Protein AF-A0A1W9VIW7-F1 (afdb_monomer)

Secondary structure (DSSP, 8-state):
-PPP----------------------PPPEEP-TT---TT-EEEEEE-SEE-TT-EEEEEEE---SS---EEETTEEE-EEEEE-SSEEEEEPPTT--TTEEEEETTEEEEEEEEEPPTT-EEEEEEEEHHHHHHHHHHHHHHTT-S------SSPEEEESB--STTTTT-B-S-SSSS--EE-EE-TTSSEEEEEEEE-HHHHHHTTTPEEEEEEE-S--SSS---TT--HHHHHHHHHHHHHHT--SS-EEE-STTSTTEETTTTEEEEEESPP-

pLDDT: mean 83.16, std 17.05, range [34.5, 98.56]

Foldseek 3Di:
DDDDDDDDDPPDPDDPPDPPPVDDDDQDKDFADQPDAQQVWDFPDKPPQADDFFAKIKTFTASCDQGHHWKDWLNDIDGIFSHDHRGMTIDTHHPPHDPQIWTGGRHYIDPGHHHYFDPPKAKEKEKEQVVVVLVVQQVVCVVVVHRHGDDFADDKWKFWQADRDNVGFLAGHPDRPNHRTDTWDCRPPGSMTMHMGMAHPNSLVNCVQPWIFMFMFGPPPDDDPDDSCPHVRRVSLQVLCCVVVVHRDGDTFRRHCPTPQQDPVNSYRYHYPPDDD

Structure (mmCIF, N/CA/C/O backbone):
data_AF-A0A1W9VIW7-F1
#
_entry.id   AF-A0A1W9VIW7-F1
#
loop_
_atom_site.group_PDB
_atom_site.id
_atom_site.type_symbol
_atom_site.label_atom_id
_atom_site.label_alt_id
_atom_site.label_comp_id
_atom_site.label_asym_id
_atom_site.label_entity_id
_atom_site.label_seq_id
_atom_site.pdbx_PDB_ins_code
_atom_site.Cartn_x
_atom_site.Cartn_y
_atom_site.Cartn_z
_atom_site.occupancy
_atom_site.B_iso_or_equiv
_atom_site.auth_seq_id
_atom_site.auth_comp_id
_atom_site.auth_asym_id
_atom_site.auth_atom_id
_atom_site.pdbx_PDB_model_num
ATOM 1 N N . MET A 1 1 ? 33.342 -49.085 56.239 1.00 44.16 1 MET A N 1
ATOM 2 C CA . MET A 1 1 ? 31.960 -48.686 55.890 1.00 44.16 1 MET A CA 1
ATOM 3 C C . MET A 1 1 ? 31.976 -47.235 55.418 1.00 44.16 1 MET A C 1
ATOM 5 O O . MET A 1 1 ? 32.112 -46.353 56.261 1.00 44.16 1 MET A O 1
ATOM 9 N N . PRO A 1 2 ? 31.965 -46.967 54.101 1.00 42.03 2 PRO A N 1
ATOM 10 C CA . PRO A 1 2 ? 32.051 -45.609 53.579 1.00 42.03 2 PRO A CA 1
ATOM 11 C C . PRO A 1 2 ? 30.664 -44.950 53.545 1.00 42.03 2 PRO A C 1
ATOM 13 O O . PRO A 1 2 ? 29.669 -45.574 53.186 1.00 42.03 2 PRO A O 1
ATOM 16 N N . LYS A 1 3 ? 30.614 -43.679 53.954 1.00 43.62 3 LYS A N 1
ATOM 17 C CA . LYS A 1 3 ? 29.417 -42.832 53.962 1.00 43.62 3 LYS A CA 1
ATOM 18 C C . LYS A 1 3 ? 29.162 -42.297 52.549 1.00 43.62 3 LYS A C 1
ATOM 20 O O . LYS A 1 3 ? 30.001 -41.578 52.013 1.00 43.62 3 LYS A O 1
ATOM 25 N N . PHE A 1 4 ? 28.008 -42.627 51.973 1.00 43.62 4 PHE A N 1
ATOM 26 C CA . PHE A 1 4 ? 27.499 -42.020 50.741 1.00 43.62 4 PHE A CA 1
ATOM 27 C C . PHE A 1 4 ? 27.154 -40.545 51.004 1.00 43.62 4 PHE A C 1
ATOM 29 O O . PHE A 1 4 ? 26.310 -40.242 51.845 1.00 43.62 4 PHE A O 1
ATOM 36 N N . LYS A 1 5 ? 27.820 -39.626 50.299 1.00 45.84 5 LYS A N 1
ATOM 37 C CA . LYS A 1 5 ? 27.424 -38.216 50.207 1.00 45.84 5 LYS A CA 1
ATOM 38 C C . LYS A 1 5 ? 26.562 -38.059 48.955 1.00 45.84 5 LYS A C 1
ATOM 40 O O . LYS A 1 5 ? 27.073 -38.234 47.854 1.00 45.84 5 LYS A O 1
ATOM 45 N N . PHE A 1 6 ? 25.280 -37.739 49.116 1.00 40.50 6 PHE A N 1
ATOM 46 C CA . PHE A 1 6 ? 24.448 -37.265 48.011 1.00 40.50 6 PHE A CA 1
ATOM 47 C C . PHE A 1 6 ? 24.773 -35.790 47.758 1.00 40.50 6 PHE A C 1
ATOM 49 O O . PHE A 1 6 ? 24.547 -34.933 48.611 1.00 40.50 6 PHE A O 1
ATOM 56 N N . LEU A 1 7 ? 25.357 -35.523 46.594 1.00 37.84 7 LEU A N 1
ATOM 57 C CA . LEU A 1 7 ? 25.558 -34.196 46.032 1.00 37.84 7 LEU A CA 1
ATOM 58 C C . LEU A 1 7 ? 24.264 -33.824 45.293 1.00 37.84 7 LEU A C 1
ATOM 60 O O . LEU A 1 7 ? 23.988 -34.368 44.227 1.00 37.84 7 LEU A O 1
ATOM 64 N N . VAL A 1 8 ? 23.446 -32.942 45.867 1.00 38.59 8 VAL A N 1
ATOM 65 C CA . VAL A 1 8 ? 22.314 -32.335 45.153 1.00 38.59 8 VAL A CA 1
ATOM 66 C C . VAL A 1 8 ? 22.855 -31.118 44.409 1.00 38.59 8 VAL A C 1
ATOM 68 O O . VAL A 1 8 ? 23.152 -30.091 45.014 1.00 38.59 8 VAL A O 1
ATOM 71 N N . VAL A 1 9 ? 23.035 -31.257 43.096 1.00 40.84 9 VAL A N 1
ATOM 72 C CA . VAL A 1 9 ? 23.369 -30.151 42.193 1.00 40.84 9 VAL A CA 1
ATOM 73 C C . VAL A 1 9 ? 22.066 -29.433 41.848 1.00 40.84 9 VAL A C 1
ATOM 75 O O . VAL A 1 9 ? 21.286 -29.912 41.030 1.00 40.84 9 VAL A O 1
ATOM 78 N N . PHE A 1 10 ? 21.811 -28.295 42.493 1.00 37.25 10 PHE A N 1
ATOM 79 C CA . PHE A 1 10 ? 20.761 -27.365 42.076 1.00 37.25 10 PHE A CA 1
ATOM 80 C C . PHE A 1 10 ? 21.300 -26.556 40.891 1.00 37.25 10 PHE A C 1
ATOM 82 O O . PHE A 1 10 ? 22.044 -25.591 41.060 1.00 37.25 10 PHE A O 1
ATOM 89 N N . SER A 1 11 ? 20.985 -27.005 39.678 1.00 37.94 11 SER A N 1
ATOM 90 C CA . SER A 1 11 ? 21.245 -26.248 38.455 1.00 37.94 11 SER A CA 1
ATOM 91 C C . SER A 1 11 ? 20.180 -25.156 38.347 1.00 37.94 11 SER A C 1
ATOM 93 O O . SER A 1 11 ? 19.031 -25.424 38.001 1.00 37.94 11 SER A O 1
ATOM 95 N N . ILE A 1 12 ? 20.536 -23.930 38.735 1.00 42.91 12 ILE A N 1
ATOM 96 C CA . ILE A 1 12 ? 19.705 -22.746 38.505 1.00 42.91 12 ILE A CA 1
ATOM 97 C C . ILE A 1 12 ? 19.899 -22.365 37.038 1.00 42.91 12 ILE A C 1
ATOM 99 O O . ILE A 1 12 ? 20.906 -21.765 36.664 1.00 42.91 12 ILE A O 1
ATOM 103 N N . ILE A 1 13 ? 18.940 -22.770 36.207 1.00 39.84 13 ILE A N 1
ATOM 104 C CA . ILE A 1 13 ? 18.789 -22.312 34.827 1.00 39.84 13 ILE A CA 1
ATOM 105 C C . ILE A 1 13 ? 18.438 -20.825 34.908 1.00 39.84 13 ILE A C 1
ATOM 107 O O . ILE A 1 13 ? 17.318 -20.456 35.260 1.00 39.84 13 ILE A O 1
ATOM 111 N N . PHE A 1 14 ? 19.428 -19.965 34.665 1.00 38.47 14 PHE A N 1
ATOM 112 C CA . PHE A 1 14 ? 19.212 -18.529 34.579 1.00 38.47 14 PHE A CA 1
ATOM 113 C C . PHE A 1 14 ? 18.487 -18.249 33.264 1.00 38.47 14 PHE A C 1
ATOM 115 O O . PHE A 1 14 ? 19.027 -18.449 32.179 1.00 38.47 14 PHE A O 1
ATOM 122 N N . SER A 1 15 ? 17.224 -17.869 33.421 1.00 36.81 15 SER A N 1
ATOM 123 C CA . SER A 1 15 ? 16.275 -17.482 32.389 1.00 36.81 15 SER A CA 1
ATOM 124 C C . SER A 1 15 ? 16.898 -16.482 31.411 1.00 36.81 15 SER A C 1
ATOM 126 O O . SER A 1 15 ? 17.092 -15.311 31.740 1.00 36.81 15 SER A O 1
ATOM 128 N N . SER A 1 16 ? 17.213 -16.941 30.203 1.00 37.66 16 SER A N 1
ATOM 129 C CA . SER A 1 16 ? 17.370 -16.075 29.042 1.00 37.66 16 SER A CA 1
ATOM 130 C C . SER A 1 16 ? 15.985 -15.536 28.690 1.00 37.66 16 SER A C 1
ATOM 132 O O . SER A 1 16 ? 15.178 -16.218 28.062 1.00 37.66 16 SER A O 1
ATOM 134 N N . LEU A 1 17 ? 15.703 -14.313 29.149 1.00 41.12 17 LEU A N 1
ATOM 135 C CA . LEU A 1 17 ? 14.612 -13.495 28.632 1.00 41.12 17 LEU A CA 1
ATOM 136 C C . LEU A 1 17 ? 14.805 -13.366 27.120 1.00 41.12 17 LEU A C 1
ATOM 138 O O . LEU A 1 17 ? 15.698 -12.664 26.649 1.00 41.12 17 LEU A O 1
ATOM 142 N N . PHE A 1 18 ? 13.979 -14.085 26.371 1.00 40.69 18 PHE A N 1
ATOM 143 C CA . PHE A 1 18 ? 13.791 -13.843 24.956 1.00 40.69 18 PHE A CA 1
ATOM 144 C C . PHE A 1 18 ? 13.284 -12.407 24.809 1.00 40.69 18 PHE A C 1
ATOM 146 O O . PHE A 1 18 ? 12.207 -12.079 25.308 1.00 40.69 18 PHE A O 1
ATOM 153 N N . LEU A 1 19 ? 14.051 -11.552 24.124 1.00 39.81 19 LEU A N 1
ATOM 154 C CA . LEU A 1 19 ? 13.447 -10.434 23.413 1.00 39.81 19 LEU A CA 1
ATOM 155 C C . LEU A 1 19 ? 12.433 -11.062 22.456 1.00 39.81 19 LEU A C 1
ATOM 157 O O . LEU A 1 19 ? 12.816 -11.650 21.444 1.00 39.81 19 LEU A O 1
ATOM 161 N N . SER A 1 20 ? 11.145 -10.984 22.785 1.00 34.50 20 SER A N 1
ATOM 162 C CA . SER A 1 20 ? 10.104 -11.151 21.785 1.00 34.50 20 SER A CA 1
ATOM 163 C C . SER A 1 20 ? 10.218 -9.949 20.858 1.00 34.50 20 SER A C 1
ATOM 165 O O . SER A 1 20 ? 9.587 -8.916 21.073 1.00 34.50 20 SER A O 1
ATOM 167 N N . CYS A 1 21 ? 11.091 -10.057 19.859 1.00 35.78 21 CYS A N 1
ATOM 168 C CA . CYS A 1 21 ? 10.940 -9.269 18.656 1.00 35.78 21 CYS A CA 1
ATOM 169 C C . CYS A 1 21 ? 9.525 -9.599 18.171 1.00 35.78 21 CYS A C 1
ATOM 171 O O . CYS A 1 21 ? 9.242 -10.752 17.840 1.00 35.78 21 CYS A O 1
ATOM 173 N N . VAL A 1 22 ? 8.603 -8.640 18.277 1.00 40.72 22 VAL A N 1
ATOM 174 C CA . VAL A 1 22 ? 7.269 -8.747 17.685 1.00 40.72 22 VAL A CA 1
ATOM 175 C C . VAL A 1 22 ? 7.509 -8.683 16.183 1.00 40.72 22 VAL A C 1
ATOM 177 O O . VAL A 1 22 ? 7.409 -7.634 15.564 1.00 40.72 22 VAL A O 1
ATOM 180 N N . SER A 1 23 ? 7.956 -9.792 15.599 1.00 50.22 23 SER A N 1
ATOM 181 C CA . SER A 1 23 ? 7.991 -9.935 14.158 1.00 50.22 23 SER A CA 1
ATOM 182 C C . SER A 1 23 ? 6.538 -9.969 13.718 1.00 50.22 23 SER A C 1
ATOM 184 O O . SER A 1 23 ? 5.798 -10.869 14.126 1.00 50.22 23 SER A O 1
ATOM 186 N N . GLY A 1 24 ? 6.135 -8.965 12.944 1.00 58.47 24 GLY A N 1
ATOM 187 C CA . GLY A 1 24 ? 4.852 -8.956 12.257 1.00 58.47 24 GLY A CA 1
ATOM 188 C C . GLY A 1 24 ? 4.678 -10.188 11.356 1.00 58.47 24 GLY A C 1
ATOM 189 O O . GLY A 1 24 ? 5.553 -11.062 11.308 1.00 58.47 24 GLY A O 1
ATOM 190 N N . PRO A 1 25 ? 3.555 -10.287 10.631 1.00 63.19 25 PRO A N 1
ATOM 191 C CA . PRO A 1 25 ? 3.352 -11.360 9.662 1.00 63.19 25 PRO A CA 1
ATOM 192 C C . PRO A 1 25 ? 4.568 -11.485 8.737 1.00 63.19 25 PRO A C 1
ATOM 194 O O . PRO A 1 25 ? 4.993 -10.517 8.105 1.00 63.19 25 PRO A O 1
ATOM 197 N N . LYS A 1 26 ? 5.157 -12.683 8.688 1.00 71.75 26 LYS A N 1
ATOM 198 C CA . LYS A 1 26 ? 6.283 -12.959 7.799 1.00 71.75 26 LYS A CA 1
ATOM 199 C C . LYS A 1 26 ? 5.747 -13.095 6.379 1.00 71.75 26 LYS A C 1
ATOM 201 O O . LYS A 1 26 ? 5.048 -14.058 6.078 1.00 71.75 26 LYS A O 1
ATOM 206 N N . LEU A 1 27 ? 6.101 -12.145 5.523 1.00 80.62 27 LEU A N 1
ATOM 207 C CA . LEU A 1 27 ? 5.827 -12.230 4.095 1.00 80.62 27 LEU A CA 1
ATOM 208 C C . LEU A 1 27 ? 6.656 -13.362 3.480 1.00 80.62 27 LEU A C 1
ATOM 210 O O . LEU A 1 27 ? 7.838 -13.524 3.797 1.00 80.62 27 LEU A O 1
ATOM 214 N N . THR A 1 28 ? 6.014 -14.174 2.643 1.00 84.62 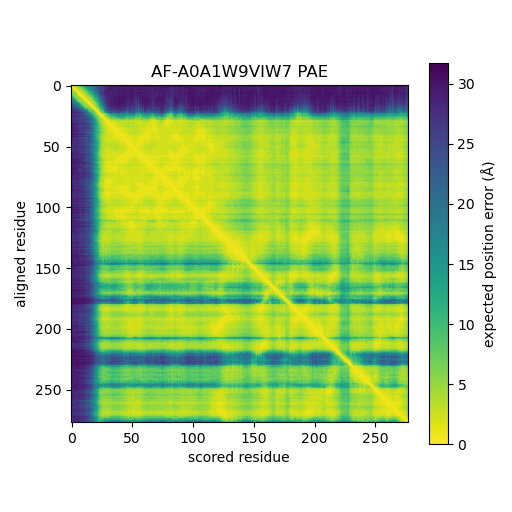28 THR A N 1
ATOM 215 C CA . THR A 1 28 ? 6.714 -15.161 1.818 1.00 84.62 28 THR A CA 1
ATOM 216 C C . THR A 1 28 ? 7.101 -14.480 0.521 1.00 84.62 28 THR A C 1
ATOM 218 O O . THR A 1 28 ? 6.251 -13.884 -0.128 1.00 84.62 28 THR A O 1
ATOM 221 N N . GLU A 1 29 ? 8.376 -14.563 0.166 1.00 91.00 29 GLU A N 1
ATOM 222 C CA . GLU A 1 29 ? 8.881 -13.985 -1.071 1.00 91.00 29 GLU A CA 1
ATOM 223 C C . GLU A 1 29 ? 8.909 -15.033 -2.186 1.00 91.00 29 GLU A C 1
ATOM 225 O O . GLU A 1 29 ? 9.318 -16.181 -1.981 1.00 91.00 29 GLU A O 1
ATOM 230 N N . LEU A 1 30 ? 8.482 -14.620 -3.374 1.00 94.75 30 LEU A N 1
ATOM 231 C CA . LEU A 1 30 ? 8.603 -15.348 -4.627 1.00 94.75 30 LEU A CA 1
ATOM 232 C C . LEU A 1 30 ? 9.854 -14.859 -5.363 1.00 94.75 30 LEU A C 1
ATOM 234 O O . LEU A 1 30 ? 10.170 -13.670 -5.330 1.00 94.75 30 LEU A O 1
ATOM 238 N N . SER A 1 31 ? 10.549 -15.766 -6.046 1.00 97.38 31 SER A N 1
ATOM 239 C CA . SER A 1 31 ? 11.710 -15.428 -6.876 1.00 97.38 31 SER A CA 1
ATOM 240 C C . SER A 1 31 ? 11.307 -15.370 -8.343 1.00 97.38 31 SER A C 1
ATOM 242 O O . SER A 1 31 ? 10.696 -16.314 -8.840 1.00 97.38 31 SER A O 1
ATOM 244 N N . GLY A 1 32 ? 11.709 -14.305 -9.028 1.00 96.81 32 GLY A N 1
ATOM 245 C CA . GLY A 1 32 ? 11.583 -14.157 -10.474 1.00 96.81 32 GLY A CA 1
ATOM 246 C C . GLY A 1 32 ? 12.514 -15.092 -11.239 1.00 96.81 32 GLY A C 1
ATOM 247 O O . GLY A 1 32 ? 13.664 -15.292 -10.836 1.00 96.81 32 GLY A O 1
ATOM 248 N N . ASP A 1 33 ? 12.032 -15.639 -12.353 1.00 97.44 33 ASP A N 1
ATOM 249 C CA . ASP A 1 33 ? 12.835 -16.379 -13.327 1.00 97.44 33 ASP A CA 1
ATOM 250 C C . ASP A 1 33 ? 13.032 -15.530 -14.590 1.00 97.44 33 ASP A C 1
ATOM 252 O O . ASP A 1 33 ? 12.083 -15.115 -15.253 1.00 97.44 33 ASP A O 1
ATOM 256 N N . ILE A 1 34 ? 14.297 -15.286 -14.940 1.00 96.38 34 ILE A N 1
ATOM 257 C CA . ILE A 1 34 ? 14.699 -14.502 -16.116 1.00 96.38 34 ILE A CA 1
ATOM 258 C C . ILE A 1 34 ? 14.249 -15.126 -17.448 1.00 96.38 34 ILE A C 1
ATOM 260 O O . ILE A 1 34 ? 14.265 -14.458 -18.477 1.00 96.38 34 ILE A O 1
ATOM 264 N N . ASN A 1 35 ? 13.869 -16.406 -17.453 1.00 97.44 35 ASN A N 1
ATOM 265 C CA . ASN A 1 35 ? 13.411 -17.108 -18.652 1.00 97.44 35 ASN A CA 1
ATOM 266 C C . ASN A 1 35 ? 11.894 -17.015 -18.876 1.00 97.44 35 ASN A C 1
ATOM 268 O O . ASN A 1 35 ? 11.402 -17.573 -19.858 1.00 97.44 35 ASN A O 1
ATOM 272 N N . VAL A 1 36 ? 11.150 -16.357 -17.981 1.00 97.88 36 VAL A N 1
ATOM 273 C CA . VAL A 1 36 ? 9.714 -16.117 -18.167 1.00 97.88 36 VAL A CA 1
ATOM 274 C C . VAL A 1 36 ? 9.506 -15.107 -19.291 1.00 97.88 36 VAL A C 1
ATOM 276 O O . VAL A 1 36 ? 10.115 -14.038 -19.312 1.00 97.88 36 VAL A O 1
ATOM 279 N N . ASP A 1 37 ? 8.631 -15.454 -20.230 1.00 97.44 37 ASP A N 1
ATOM 280 C CA . ASP A 1 37 ? 8.226 -14.568 -21.316 1.00 97.44 37 ASP A CA 1
ATOM 281 C C . ASP A 1 37 ? 7.124 -13.617 -20.834 1.00 97.44 37 ASP A C 1
ATOM 283 O O . ASP A 1 37 ? 6.001 -14.041 -20.574 1.00 97.44 37 ASP A O 1
ATOM 287 N N . LEU A 1 38 ? 7.463 -12.331 -20.731 1.00 98.06 38 LEU A N 1
ATOM 288 C CA . LEU A 1 38 ? 6.555 -11.246 -20.346 1.00 98.06 38 LEU A CA 1
ATOM 289 C C . LEU A 1 38 ? 6.165 -10.364 -21.543 1.00 98.06 38 LEU A C 1
ATOM 291 O O . LEU A 1 38 ? 5.761 -9.218 -21.371 1.00 98.06 38 LEU A O 1
ATOM 295 N N . SER A 1 39 ? 6.313 -10.853 -22.777 1.00 97.50 39 SER A N 1
ATOM 296 C CA . SER A 1 39 ? 6.029 -10.059 -23.983 1.00 97.50 39 SER A CA 1
ATOM 297 C C . SER A 1 39 ? 4.553 -9.688 -24.171 1.00 97.50 39 SER A C 1
ATOM 299 O O . SER A 1 39 ? 4.261 -8.803 -24.973 1.00 97.50 39 SER A O 1
ATOM 301 N N . ALA A 1 40 ? 3.641 -10.342 -23.445 1.00 97.50 40 ALA A N 1
ATOM 302 C CA . ALA A 1 40 ? 2.208 -10.050 -23.439 1.00 97.50 40 ALA A CA 1
ATOM 303 C C . ALA A 1 40 ? 1.773 -9.082 -22.324 1.00 97.50 40 ALA A C 1
ATOM 305 O O . ALA A 1 40 ? 0.587 -8.777 -22.239 1.00 97.50 40 ALA A O 1
ATOM 306 N N . ALA A 1 41 ? 2.698 -8.635 -21.469 1.00 98.50 41 ALA A N 1
ATOM 307 C CA . ALA A 1 41 ? 2.378 -7.791 -20.328 1.00 98.50 41 ALA A CA 1
ATOM 308 C C . ALA A 1 41 ? 1.836 -6.422 -20.767 1.00 98.50 41 ALA A C 1
ATOM 310 O O . ALA A 1 41 ? 2.416 -5.769 -21.630 1.00 98.50 41 ALA A O 1
ATOM 311 N N . GLU A 1 42 ? 0.772 -5.969 -20.110 1.00 98.44 42 GLU A N 1
ATOM 312 C CA . GLU A 1 42 ? 0.247 -4.605 -20.198 1.00 98.44 42 GLU A CA 1
ATOM 313 C C . GLU A 1 42 ? 0.189 -3.999 -18.793 1.00 98.44 42 GLU A C 1
ATOM 315 O O . GLU A 1 42 ? -0.291 -4.644 -17.859 1.00 98.44 42 GLU A O 1
ATOM 320 N N . ILE A 1 43 ? 0.653 -2.758 -18.622 1.00 98.44 43 ILE A N 1
ATOM 321 C CA . ILE A 1 43 ? 0.669 -2.071 -17.328 1.00 98.44 43 ILE A CA 1
ATOM 322 C C . ILE A 1 43 ? -0.452 -1.038 -17.311 1.00 98.44 43 ILE A C 1
ATOM 324 O O . ILE A 1 43 ? -0.429 -0.060 -18.050 1.00 98.44 43 ILE A O 1
ATOM 328 N N . TYR A 1 44 ? -1.421 -1.216 -16.417 1.00 96.31 44 TYR A N 1
ATOM 329 C CA . TYR A 1 44 ? -2.528 -0.272 -16.257 1.00 96.31 44 TYR A CA 1
ATOM 330 C C . TYR A 1 44 ? -2.229 0.789 -15.204 1.00 96.31 44 TYR A C 1
ATOM 332 O O . TYR A 1 44 ? -2.649 1.936 -15.336 1.00 96.31 44 TYR A O 1
ATOM 340 N N . SER A 1 45 ? -1.533 0.419 -14.127 1.00 93.62 45 SER A N 1
ATOM 341 C CA . SER A 1 45 ? -1.131 1.373 -13.092 1.00 93.62 45 SER A CA 1
ATOM 342 C C . SER A 1 45 ? -0.001 0.846 -12.218 1.00 93.62 45 SER A C 1
ATOM 344 O O . SER A 1 45 ? 0.154 -0.363 -12.043 1.00 93.62 45 SER A O 1
ATOM 346 N N . VAL A 1 46 ? 0.739 1.777 -11.614 1.00 93.88 46 VAL A N 1
ATOM 347 C CA . VAL A 1 46 ? 1.736 1.507 -10.574 1.00 93.88 46 VAL A CA 1
ATOM 348 C C . VAL A 1 46 ? 1.386 2.323 -9.338 1.00 93.88 46 VAL A C 1
ATOM 350 O O . VAL A 1 46 ? 1.066 3.509 -9.449 1.00 93.88 46 VAL A O 1
ATOM 353 N N . ASN A 1 47 ? 1.420 1.710 -8.156 1.00 90.19 47 ASN A N 1
ATOM 354 C CA . ASN A 1 47 ? 1.092 2.407 -6.920 1.00 90.19 47 ASN A CA 1
ATOM 355 C C . ASN A 1 47 ? 1.840 1.838 -5.695 1.00 90.19 47 ASN A C 1
ATOM 357 O O . ASN A 1 47 ? 1.944 0.618 -5.564 1.00 90.19 47 ASN A O 1
ATOM 361 N N . PRO A 1 48 ? 2.305 2.694 -4.766 1.00 90.44 48 PRO A N 1
ATOM 362 C CA . PRO A 1 48 ? 2.454 4.146 -4.914 1.00 90.44 48 PRO A CA 1
ATOM 363 C C . PRO A 1 48 ? 3.580 4.516 -5.894 1.00 90.44 48 PRO A C 1
ATOM 365 O O . PRO A 1 48 ? 4.448 3.699 -6.184 1.00 90.44 48 PRO A O 1
ATOM 368 N N . THR A 1 49 ? 3.582 5.753 -6.399 1.00 91.38 49 THR A N 1
ATOM 369 C CA . THR A 1 49 ? 4.661 6.278 -7.264 1.00 91.38 49 THR A CA 1
ATOM 370 C C . THR A 1 49 ? 5.710 7.078 -6.493 1.00 91.38 49 THR A C 1
ATOM 372 O O . THR A 1 49 ? 6.831 7.242 -6.964 1.00 91.38 49 THR A O 1
ATOM 375 N N . THR A 1 50 ? 5.391 7.545 -5.284 1.00 91.62 50 THR A N 1
ATOM 376 C CA . THR A 1 50 ? 6.360 8.138 -4.354 1.00 91.62 50 THR A CA 1
ATOM 377 C C . THR A 1 50 ? 6.796 7.095 -3.333 1.00 91.62 50 THR A C 1
ATOM 379 O O . THR A 1 50 ? 5.957 6.602 -2.576 1.00 91.62 50 THR A O 1
ATOM 382 N N . VAL A 1 51 ? 8.088 6.744 -3.312 1.00 92.31 51 VAL A N 1
ATOM 383 C CA . VAL A 1 51 ? 8.584 5.574 -2.560 1.00 92.31 51 VAL A CA 1
ATOM 384 C C . VAL A 1 51 ? 9.854 5.842 -1.749 1.00 92.31 51 VAL A C 1
ATOM 386 O O . VAL A 1 51 ? 10.728 6.596 -2.163 1.00 92.31 51 VAL A O 1
ATOM 389 N N . LEU A 1 52 ? 9.994 5.176 -0.605 1.00 92.44 52 LEU A N 1
ATOM 390 C CA . LEU A 1 52 ? 11.273 4.927 0.069 1.00 92.44 52 LEU A CA 1
ATOM 391 C C . LEU A 1 52 ? 11.754 3.513 -0.303 1.00 92.44 52 LEU A C 1
ATOM 393 O O . LEU A 1 52 ? 10.911 2.662 -0.614 1.00 92.44 52 LEU A O 1
ATOM 397 N N . PRO A 1 53 ? 13.060 3.200 -0.234 1.00 92.50 53 PRO A N 1
ATOM 398 C CA . PRO A 1 53 ? 13.517 1.822 -0.385 1.00 92.50 53 PRO A CA 1
ATOM 399 C C . PRO A 1 53 ? 12.772 0.872 0.560 1.00 92.50 53 PRO A C 1
ATOM 401 O O . PRO A 1 53 ? 12.549 1.184 1.730 1.00 92.50 53 PRO A O 1
ATOM 404 N N . GLY A 1 54 ? 12.344 -0.274 0.039 1.00 92.56 54 GLY A N 1
ATOM 405 C CA . GLY A 1 54 ? 11.550 -1.247 0.783 1.00 92.56 54 GLY A CA 1
ATOM 406 C C . GLY A 1 54 ? 10.064 -0.903 0.928 1.00 92.56 54 GLY A C 1
ATOM 407 O O . GLY A 1 54 ? 9.350 -1.647 1.593 1.00 92.56 54 GLY A O 1
ATOM 408 N N . THR A 1 55 ? 9.556 0.172 0.321 1.00 92.25 55 THR A N 1
ATOM 409 C CA . THR A 1 55 ? 8.106 0.461 0.308 1.00 92.25 55 THR A CA 1
ATOM 410 C C . THR A 1 55 ? 7.356 -0.631 -0.439 1.00 92.25 55 THR A C 1
ATOM 412 O O . THR A 1 55 ? 7.795 -1.046 -1.510 1.00 92.25 55 THR A O 1
ATOM 415 N N . MET A 1 56 ? 6.237 -1.106 0.106 1.00 94.75 56 MET A N 1
ATOM 416 C CA . MET A 1 56 ? 5.377 -2.048 -0.606 1.00 94.75 56 MET A CA 1
ATOM 417 C C . MET A 1 56 ? 4.671 -1.365 -1.780 1.00 94.75 56 MET A C 1
ATOM 419 O O . MET A 1 56 ? 3.992 -0.356 -1.602 1.00 94.75 56 MET A O 1
ATOM 423 N N . MET A 1 57 ? 4.822 -1.942 -2.965 1.00 93.75 57 MET A N 1
ATOM 424 C CA . MET A 1 57 ? 4.257 -1.449 -4.216 1.00 93.75 57 MET A CA 1
ATOM 425 C C . MET A 1 57 ? 3.472 -2.550 -4.913 1.00 93.75 57 MET A C 1
ATOM 427 O O . MET A 1 57 ? 3.738 -3.737 -4.702 1.00 93.75 57 MET A O 1
ATOM 431 N N . TYR A 1 58 ? 2.565 -2.144 -5.797 1.00 95.44 58 TYR A N 1
ATOM 432 C CA . TYR A 1 58 ? 1.980 -3.037 -6.779 1.00 95.44 58 TYR A CA 1
ATOM 433 C C . TYR A 1 58 ? 1.927 -2.431 -8.179 1.00 95.44 58 TYR A C 1
ATOM 435 O O . TYR A 1 58 ? 1.836 -1.213 -8.360 1.00 95.44 58 TYR A O 1
ATOM 443 N N . ILE A 1 59 ? 1.956 -3.323 -9.163 1.00 97.31 59 ILE A N 1
ATOM 444 C CA . ILE A 1 59 ? 1.618 -3.052 -10.557 1.00 97.31 59 ILE A CA 1
ATOM 445 C C . ILE A 1 59 ? 0.312 -3.787 -10.830 1.00 97.31 59 ILE A C 1
ATOM 447 O O . ILE A 1 59 ? 0.226 -4.985 -10.568 1.00 97.31 59 ILE A O 1
ATOM 451 N N . ALA A 1 60 ? -0.699 -3.075 -11.320 1.00 96.25 60 ALA A N 1
ATOM 452 C CA . ALA A 1 60 ? -1.916 -3.684 -11.848 1.00 96.25 60 ALA A CA 1
ATOM 453 C C . ALA A 1 60 ? -1.885 -3.627 -13.375 1.00 96.25 60 ALA A C 1
ATOM 455 O O . ALA A 1 60 ? -1.481 -2.609 -13.947 1.00 96.25 60 ALA A O 1
ATOM 456 N N . GLY A 1 61 ? -2.326 -4.698 -14.019 1.00 97.56 61 GLY A N 1
ATOM 457 C CA . GLY A 1 61 ? -2.226 -4.870 -15.458 1.00 97.56 61 GLY A CA 1
ATOM 458 C C . GLY A 1 61 ? -2.894 -6.151 -15.930 1.00 97.56 61 GLY A C 1
ATOM 459 O O . GLY A 1 61 ? -3.881 -6.577 -15.336 1.00 97.56 61 GLY A O 1
ATOM 460 N N . SER A 1 62 ? -2.360 -6.732 -16.999 1.00 98.44 62 SER A N 1
ATOM 461 C CA . SER A 1 62 ? -2.741 -8.059 -17.491 1.00 98.44 62 SER A CA 1
ATOM 462 C C . SER A 1 62 ? -1.578 -8.712 -18.241 1.00 98.44 62 SER A C 1
ATOM 464 O O . SER A 1 62 ? -0.624 -8.029 -18.629 1.00 98.44 62 SER A O 1
ATOM 466 N N . GLY A 1 63 ? -1.650 -10.025 -18.470 1.00 98.19 63 GLY A N 1
ATOM 467 C CA . GLY A 1 63 ? -0.652 -10.744 -19.265 1.00 98.19 63 GLY A CA 1
ATOM 468 C C . GLY A 1 63 ? 0.691 -10.942 -18.556 1.00 98.19 63 GLY A C 1
ATOM 469 O O . GLY A 1 63 ? 1.697 -11.209 -19.216 1.00 98.19 63 GLY A O 1
ATOM 470 N N . PHE A 1 64 ? 0.731 -10.809 -17.225 1.00 98.56 64 PHE A N 1
ATOM 471 C CA . PHE A 1 64 ? 1.926 -11.081 -16.420 1.00 98.56 64 PHE A CA 1
ATOM 472 C C . PHE A 1 64 ? 2.184 -12.585 -16.232 1.00 98.56 64 PHE A C 1
ATOM 474 O O . PHE A 1 64 ? 3.296 -12.980 -15.873 1.00 98.56 64 PHE A O 1
ATOM 481 N N . GLY A 1 65 ? 1.172 -13.425 -16.468 1.00 97.75 65 GLY A N 1
ATOM 482 C CA . GLY A 1 65 ? 1.188 -14.860 -16.211 1.00 97.75 65 GLY A CA 1
ATOM 483 C C . GLY A 1 65 ? 1.238 -15.229 -14.723 1.00 97.75 65 GLY A C 1
ATOM 484 O O . GLY A 1 65 ? 1.388 -14.388 -13.844 1.00 97.75 65 GLY A O 1
ATOM 485 N N . ASP A 1 66 ? 1.157 -16.529 -14.432 1.00 96.56 66 ASP A N 1
ATOM 486 C CA . ASP A 1 66 ? 1.171 -17.058 -13.054 1.00 96.56 66 ASP A CA 1
ATOM 487 C C . ASP A 1 66 ? 2.582 -17.389 -12.530 1.00 96.56 66 ASP A C 1
ATOM 489 O O . ASP A 1 66 ? 2.748 -17.835 -11.392 1.00 96.56 66 ASP A O 1
ATOM 493 N N . ILE A 1 67 ? 3.612 -17.237 -13.367 1.00 97.50 67 ILE A N 1
ATOM 494 C CA . ILE A 1 67 ? 5.004 -17.527 -13.010 1.00 97.50 67 ILE A CA 1
ATOM 495 C C . ILE A 1 67 ? 5.752 -16.196 -12.891 1.00 97.50 67 ILE A C 1
ATOM 497 O O . ILE A 1 67 ? 5.843 -15.487 -13.891 1.00 97.50 67 ILE A O 1
ATOM 501 N N . PRO A 1 68 ? 6.332 -15.871 -11.720 1.00 98.19 68 PRO A N 1
ATOM 502 C CA . PRO A 1 68 ? 7.096 -14.645 -11.548 1.00 98.19 68 PRO A CA 1
ATOM 503 C C . PRO A 1 68 ? 8.258 -14.525 -12.535 1.00 98.19 68 PRO A C 1
ATOM 505 O O . PRO A 1 68 ? 9.151 -15.375 -12.558 1.00 98.19 68 PRO A O 1
ATOM 508 N N . GLY A 1 69 ? 8.263 -13.447 -13.318 1.00 98.31 69 GLY A N 1
ATOM 509 C CA . GLY A 1 69 ? 9.396 -13.053 -14.153 1.00 98.31 69 GLY A CA 1
ATOM 510 C C . GLY A 1 69 ? 10.301 -12.034 -13.462 1.00 98.31 69 GLY A C 1
ATOM 511 O O . GLY A 1 69 ? 10.255 -11.862 -12.247 1.00 98.31 69 GLY A O 1
ATOM 512 N N . VAL A 1 70 ? 11.137 -11.344 -14.236 1.00 98.31 70 VAL A N 1
ATOM 513 C CA . VAL A 1 70 ? 11.942 -10.207 -13.760 1.00 98.31 70 VAL A CA 1
ATOM 514 C C . VAL A 1 70 ? 11.330 -8.917 -14.297 1.00 98.31 70 VAL A C 1
ATOM 516 O O . VAL A 1 70 ? 11.009 -8.837 -15.482 1.00 98.31 70 VAL A O 1
ATOM 519 N N . ILE A 1 71 ? 11.182 -7.914 -13.433 1.00 98.44 71 ILE A N 1
ATOM 520 C CA . ILE A 1 71 ? 10.769 -6.558 -13.826 1.00 98.44 71 ILE A CA 1
ATOM 521 C C . ILE A 1 71 ? 11.952 -5.605 -13.652 1.00 98.44 71 ILE A C 1
ATOM 523 O O . ILE A 1 71 ? 12.864 -5.891 -12.874 1.00 98.44 71 ILE A O 1
ATOM 527 N N . ASN A 1 72 ? 11.943 -4.472 -14.348 1.00 98.25 72 ASN A N 1
ATOM 528 C CA . ASN A 1 72 ? 12.991 -3.463 -14.228 1.00 98.25 72 ASN A CA 1
ATOM 529 C C . ASN A 1 72 ? 12.405 -2.142 -13.724 1.00 98.25 72 ASN A C 1
ATOM 531 O O . ASN A 1 72 ? 11.332 -1.731 -14.165 1.00 98.25 72 ASN A O 1
ATOM 535 N N . ILE A 1 73 ? 13.096 -1.488 -12.790 1.00 98.00 73 ILE A N 1
ATOM 536 C CA . ILE A 1 73 ? 12.707 -0.169 -12.286 1.00 98.00 73 ILE A CA 1
ATOM 537 C C . ILE A 1 73 ? 13.920 0.751 -12.289 1.00 98.00 73 ILE A C 1
ATOM 539 O O . ILE A 1 73 ? 14.872 0.526 -11.544 1.00 98.00 73 ILE A O 1
ATOM 543 N N . GLY A 1 74 ? 13.901 1.786 -13.128 1.00 96.56 74 GLY A N 1
ATOM 544 C CA . GLY A 1 74 ? 15.001 2.747 -13.235 1.00 96.56 74 GLY A CA 1
ATOM 545 C C . GLY A 1 74 ? 16.351 2.099 -13.571 1.00 96.56 74 GLY A C 1
ATOM 546 O O . GLY A 1 74 ? 17.391 2.569 -13.113 1.00 96.56 74 GLY A O 1
ATOM 547 N N . GLY A 1 75 ? 16.353 0.992 -14.321 1.00 96.88 75 GLY A N 1
ATOM 548 C CA . GLY A 1 75 ? 17.556 0.219 -14.636 1.00 96.88 75 GLY A CA 1
ATOM 549 C C . GLY A 1 75 ? 17.938 -0.837 -13.593 1.00 96.88 75 GLY A C 1
ATOM 550 O O . GLY A 1 75 ? 18.954 -1.506 -13.774 1.00 96.88 75 GLY A O 1
ATOM 551 N N . ILE A 1 76 ? 17.148 -1.022 -12.531 1.00 98.06 76 ILE A N 1
ATOM 552 C CA . ILE A 1 76 ? 17.380 -2.026 -11.486 1.00 98.06 76 ILE A CA 1
ATOM 553 C C . ILE A 1 76 ? 16.458 -3.225 -11.705 1.00 98.06 76 ILE A C 1
ATOM 555 O O . ILE A 1 76 ? 15.237 -3.076 -11.721 1.00 98.06 76 ILE A O 1
ATOM 559 N N . ASP A 1 77 ? 17.040 -4.417 -11.810 1.00 98.12 77 ASP A N 1
ATOM 560 C CA . ASP A 1 77 ? 16.272 -5.658 -11.886 1.00 98.12 77 ASP A CA 1
ATOM 561 C C . ASP A 1 77 ? 15.674 -6.004 -10.517 1.00 98.12 77 ASP A C 1
ATOM 563 O O . ASP A 1 77 ? 16.381 -6.133 -9.514 1.00 98.12 77 ASP A O 1
ATOM 567 N N . VAL A 1 78 ? 14.358 -6.193 -10.488 1.00 98.25 78 VAL A N 1
ATOM 568 C CA . VAL A 1 78 ? 13.617 -6.682 -9.328 1.00 98.25 78 VAL A CA 1
ATOM 569 C C . VAL A 1 78 ? 13.295 -8.152 -9.564 1.00 98.25 78 VAL A C 1
ATOM 571 O O . VAL A 1 78 ? 12.592 -8.515 -10.508 1.00 98.25 78 VAL A O 1
ATOM 574 N N . THR A 1 79 ? 13.826 -9.003 -8.689 1.00 97.88 79 THR A N 1
ATOM 575 C CA . THR A 1 79 ? 13.714 -10.468 -8.783 1.00 97.88 79 THR A CA 1
ATOM 576 C C . THR A 1 79 ? 12.971 -11.085 -7.602 1.00 97.88 79 THR A C 1
ATOM 578 O O . THR A 1 79 ? 12.926 -12.306 -7.488 1.00 97.88 79 THR A O 1
ATOM 581 N N . THR A 1 80 ? 12.441 -10.264 -6.697 1.00 97.44 80 THR A N 1
ATOM 582 C CA . THR A 1 80 ? 11.806 -10.710 -5.455 1.00 97.44 80 THR A CA 1
ATOM 583 C C . THR A 1 80 ? 10.435 -10.063 -5.327 1.00 97.44 80 THR A C 1
ATOM 585 O O . THR A 1 80 ? 10.318 -8.839 -5.379 1.00 97.44 80 THR A O 1
ATOM 588 N N . PHE A 1 81 ? 9.406 -10.884 -5.131 1.00 97.56 81 PHE A N 1
ATOM 589 C CA . PHE A 1 81 ? 8.005 -10.463 -5.145 1.00 97.56 81 PHE A CA 1
ATOM 590 C C . PHE A 1 81 ? 7.275 -10.946 -3.897 1.00 97.56 81 PHE A C 1
ATOM 592 O O . PHE A 1 81 ? 7.612 -11.982 -3.333 1.00 97.56 81 PHE A O 1
ATOM 599 N N . LEU A 1 82 ? 6.268 -10.197 -3.463 1.00 95.88 82 LEU A N 1
ATOM 600 C CA . LEU A 1 82 ? 5.383 -10.566 -2.357 1.00 95.88 82 LEU A CA 1
ATOM 601 C C . LEU A 1 82 ? 4.195 -11.401 -2.850 1.00 95.88 82 LEU A C 1
ATOM 603 O O . LEU A 1 82 ? 3.720 -12.286 -2.145 1.00 95.88 82 LEU A O 1
ATOM 607 N N . GLU A 1 83 ? 3.734 -11.113 -4.066 1.00 95.31 83 GLU A N 1
ATOM 608 C CA . GLU A 1 83 ? 2.676 -11.828 -4.773 1.00 95.31 83 GLU A CA 1
ATOM 609 C C . GLU A 1 83 ? 2.846 -11.586 -6.277 1.00 95.31 83 GLU A C 1
ATOM 611 O O . GLU A 1 83 ? 3.325 -10.529 -6.694 1.00 95.31 83 GLU A O 1
ATOM 616 N N . TRP A 1 84 ? 2.475 -12.576 -7.084 1.00 97.25 84 TRP A N 1
ATOM 617 C CA . TRP A 1 84 ? 2.478 -12.488 -8.537 1.00 97.25 84 TRP A CA 1
ATOM 618 C C . TRP A 1 84 ? 1.280 -13.255 -9.082 1.00 97.25 84 TRP A C 1
ATOM 620 O O . TRP A 1 84 ? 1.079 -14.423 -8.748 1.00 97.25 84 TRP A O 1
ATOM 630 N N . THR A 1 85 ? 0.506 -12.590 -9.923 1.00 96.62 85 THR A N 1
ATOM 631 C CA . THR A 1 85 ? -0.645 -13.131 -10.647 1.00 96.62 85 THR A CA 1
ATOM 632 C C . THR A 1 85 ? -0.666 -12.512 -12.040 1.00 96.62 85 THR A C 1
ATOM 634 O O . THR A 1 85 ? 0.041 -11.530 -12.273 1.00 96.62 85 THR A O 1
ATOM 637 N N . ASP A 1 86 ? -1.511 -13.027 -12.934 1.00 98.00 86 ASP A N 1
ATOM 638 C CA . ASP A 1 86 ? -1.652 -12.466 -14.284 1.00 98.00 86 ASP A CA 1
ATOM 639 C C . ASP A 1 86 ? -2.045 -10.975 -14.298 1.00 98.00 86 ASP A C 1
ATOM 641 O O . ASP A 1 86 ? -1.638 -10.250 -15.204 1.00 98.00 86 ASP A O 1
ATOM 645 N N . ASP A 1 87 ? -2.770 -10.514 -13.271 1.00 97.38 87 ASP A N 1
ATOM 646 C CA . ASP A 1 87 ? -3.344 -9.163 -13.214 1.00 97.38 87 ASP A CA 1
ATOM 647 C C . ASP A 1 87 ? -2.619 -8.213 -12.241 1.00 97.38 87 ASP A C 1
ATOM 649 O O . ASP A 1 87 ? -2.770 -6.989 -12.318 1.00 97.38 87 ASP A O 1
ATOM 653 N N . VAL A 1 88 ? -1.865 -8.747 -11.273 1.00 96.62 88 VAL A N 1
ATOM 654 C CA . VAL A 1 88 ? -1.233 -7.956 -10.205 1.00 96.62 88 VAL A CA 1
ATOM 655 C C . VAL A 1 88 ? 0.122 -8.528 -9.797 1.00 96.62 88 VAL A C 1
ATOM 657 O O . VAL A 1 88 ? 0.256 -9.725 -9.538 1.00 96.62 88 VAL A O 1
ATOM 660 N N . ILE A 1 89 ? 1.102 -7.637 -9.642 1.00 98.00 89 ILE A N 1
ATOM 661 C CA . ILE A 1 89 ? 2.435 -7.929 -9.105 1.00 98.00 89 ILE A CA 1
ATOM 662 C C . ILE A 1 89 ? 2.654 -7.077 -7.858 1.00 98.00 89 ILE A C 1
ATOM 664 O O . ILE A 1 89 ? 2.631 -5.853 -7.954 1.00 98.00 89 ILE A O 1
ATOM 668 N N . TRP A 1 90 ? 2.930 -7.696 -6.710 1.00 97.69 90 TRP A N 1
ATOM 669 C CA . TRP A 1 90 ? 3.331 -7.004 -5.481 1.00 97.69 90 TRP A CA 1
ATOM 670 C C . TRP A 1 90 ? 4.816 -7.199 -5.202 1.00 97.69 90 TRP A C 1
ATOM 672 O O . TRP A 1 90 ? 5.334 -8.312 -5.274 1.00 97.69 90 TRP A O 1
ATOM 682 N N . PHE A 1 91 ? 5.510 -6.134 -4.813 1.00 96.94 91 PHE A N 1
ATOM 683 C CA . PHE A 1 91 ? 6.946 -6.167 -4.533 1.00 96.94 91 PHE A CA 1
ATOM 684 C C . PHE A 1 91 ? 7.358 -5.026 -3.596 1.00 96.94 91 PHE A C 1
ATOM 686 O O . PHE A 1 91 ? 6.535 -4.241 -3.122 1.00 96.94 91 PHE A O 1
ATOM 693 N N . ARG A 1 92 ? 8.653 -4.964 -3.284 1.00 95.50 92 ARG A N 1
ATOM 694 C CA . ARG A 1 92 ? 9.264 -3.924 -2.454 1.00 95.50 92 ARG A CA 1
ATOM 695 C C . ARG A 1 92 ? 10.124 -3.023 -3.339 1.00 95.50 92 ARG A C 1
ATOM 697 O O . ARG A 1 92 ? 10.929 -3.536 -4.112 1.00 95.50 92 ARG A O 1
ATOM 704 N N . ALA A 1 93 ? 9.967 -1.706 -3.218 1.00 95.50 93 ALA A N 1
ATOM 705 C CA . ALA A 1 93 ? 10.758 -0.731 -3.966 1.00 95.50 93 ALA A CA 1
ATOM 706 C C . ALA A 1 93 ? 12.267 -1.003 -3.784 1.00 95.50 93 ALA A C 1
ATOM 708 O O . ALA A 1 93 ? 12.712 -1.105 -2.634 1.00 95.50 93 ALA A O 1
ATOM 709 N N . PRO A 1 94 ? 13.064 -1.121 -4.862 1.00 96.62 94 PRO A N 1
ATOM 710 C CA . PRO A 1 94 ? 14.495 -1.366 -4.732 1.00 96.62 94 PRO A CA 1
ATOM 711 C C . PRO A 1 94 ? 15.241 -0.150 -4.160 1.00 96.62 94 PRO A C 1
ATOM 713 O O . PRO A 1 94 ? 14.758 0.984 -4.168 1.00 96.62 94 PRO A O 1
ATOM 716 N N . GLU A 1 95 ? 16.451 -0.388 -3.659 1.00 95.31 95 GLU A N 1
ATOM 717 C CA . GLU A 1 95 ? 17.385 0.683 -3.303 1.00 95.31 95 GLU A CA 1
ATOM 718 C C . GLU A 1 95 ? 17.959 1.359 -4.555 1.00 95.31 95 GLU A C 1
ATOM 720 O O . GLU A 1 95 ? 18.093 0.736 -5.603 1.00 95.31 95 GLU A O 1
ATOM 725 N N . GLY A 1 96 ? 18.364 2.627 -4.437 1.00 95.00 96 GLY A N 1
ATOM 726 C CA . GLY A 1 96 ? 19.082 3.331 -5.507 1.00 95.00 96 GLY A CA 1
ATOM 727 C C . GLY A 1 96 ? 18.206 3.942 -6.604 1.00 95.00 96 GLY A C 1
ATOM 728 O O . GLY A 1 96 ? 18.752 4.438 -7.587 1.00 95.00 96 GLY A O 1
ATOM 729 N N . LEU A 1 97 ? 16.881 3.952 -6.430 1.00 95.81 97 LEU A N 1
ATOM 730 C CA . LEU A 1 97 ? 15.958 4.655 -7.322 1.00 95.81 97 LEU A CA 1
ATOM 731 C C . LEU A 1 97 ? 16.294 6.149 -7.418 1.00 95.81 97 LEU A C 1
ATOM 733 O O . LEU A 1 97 ? 16.601 6.803 -6.418 1.00 95.81 97 LEU A O 1
ATOM 737 N N . THR A 1 98 ? 16.183 6.699 -8.623 1.00 96.19 98 THR A N 1
ATOM 738 C CA . THR A 1 98 ? 16.319 8.135 -8.902 1.00 96.19 98 THR A CA 1
ATOM 739 C C . THR A 1 98 ? 14.962 8.742 -9.253 1.00 96.19 98 THR A C 1
ATOM 741 O O . THR A 1 98 ? 14.042 7.993 -9.584 1.00 96.19 98 THR A O 1
ATOM 744 N N . PRO A 1 99 ? 14.799 10.079 -9.208 1.00 94.56 99 PRO A N 1
ATOM 745 C CA . PRO A 1 99 ? 13.623 10.719 -9.791 1.00 94.56 99 PRO A CA 1
ATOM 746 C C . PRO A 1 99 ? 13.390 10.246 -11.229 1.00 94.56 99 PRO A C 1
ATOM 748 O O . PRO A 1 99 ? 14.356 9.981 -11.949 1.00 94.56 99 PRO A O 1
ATOM 751 N N . ASP A 1 100 ? 12.120 10.134 -11.604 1.00 93.94 100 ASP A N 1
ATOM 752 C CA . ASP A 1 100 ? 11.665 9.689 -12.922 1.00 93.94 100 ASP A CA 1
ATOM 753 C C . ASP A 1 100 ? 12.101 8.254 -13.298 1.00 93.94 100 ASP A C 1
ATOM 755 O O . ASP A 1 100 ? 12.296 7.938 -14.470 1.00 93.94 100 ASP A O 1
ATOM 759 N N . SER A 1 101 ? 12.263 7.358 -12.314 1.00 96.94 101 SER A N 1
ATOM 760 C CA . SER A 1 101 ? 12.591 5.950 -12.589 1.00 96.94 101 SER A CA 1
ATOM 761 C C . SER A 1 101 ? 11.428 5.251 -13.306 1.00 96.94 101 SER A C 1
ATOM 763 O O . SER A 1 101 ? 10.337 5.128 -12.747 1.00 96.94 101 SER A O 1
ATOM 765 N N . GLU A 1 102 ? 11.667 4.778 -14.530 1.00 97.62 102 GLU A N 1
ATOM 766 C CA . GLU A 1 102 ? 10.700 4.029 -15.347 1.00 97.62 102 GLU A CA 1
ATOM 767 C C . GLU A 1 102 ? 10.408 2.651 -14.751 1.00 97.62 102 GLU A C 1
ATOM 769 O O . GLU A 1 102 ? 11.319 1.992 -14.255 1.00 97.62 102 GLU A O 1
ATOM 774 N N . VAL A 1 103 ? 9.154 2.201 -14.827 1.00 98.12 103 VAL A N 1
ATOM 775 C CA . VAL A 1 103 ? 8.748 0.840 -14.448 1.00 98.12 103 VAL A CA 1
ATOM 776 C C . VAL A 1 103 ? 8.483 0.048 -15.714 1.00 98.12 103 VAL A C 1
ATOM 778 O O . VAL A 1 103 ? 7.664 0.464 -16.532 1.00 98.12 103 VAL A O 1
ATOM 781 N N . GLN A 1 104 ? 9.145 -1.095 -15.856 1.00 98.50 104 GLN A N 1
ATOM 782 C CA . GLN A 1 104 ? 9.057 -1.938 -17.039 1.00 98.50 104 GLN A CA 1
ATOM 783 C C . GLN A 1 104 ? 8.751 -3.396 -16.677 1.00 98.50 104 GLN A C 1
ATOM 785 O O . GLN A 1 104 ? 9.414 -3.990 -15.822 1.00 98.50 104 GLN A O 1
ATOM 790 N N . VAL A 1 105 ? 7.790 -3.992 -17.388 1.00 98.44 105 VAL A N 1
ATOM 791 C CA . VAL A 1 105 ? 7.435 -5.418 -17.319 1.00 98.44 105 VAL A CA 1
ATOM 792 C C . VAL A 1 105 ? 7.475 -5.981 -18.739 1.00 98.44 105 VAL A C 1
ATOM 794 O O . VAL A 1 105 ? 6.689 -5.589 -19.596 1.00 98.44 105 VAL A O 1
ATOM 797 N N . GLY A 1 106 ? 8.429 -6.870 -19.027 1.00 96.94 106 GLY A N 1
ATOM 798 C CA . GLY A 1 106 ? 8.653 -7.336 -20.398 1.00 96.94 106 GLY A CA 1
ATOM 799 C C . GLY A 1 106 ? 9.034 -6.185 -21.336 1.00 96.94 106 GLY A C 1
ATOM 800 O O . GLY A 1 106 ? 10.067 -5.544 -21.142 1.00 96.94 106 GLY A O 1
ATOM 801 N N . TYR A 1 107 ? 8.219 -5.926 -22.360 1.00 96.62 107 TYR A N 1
ATOM 802 C CA . TYR A 1 107 ? 8.407 -4.789 -23.278 1.00 96.62 107 TYR A CA 1
ATOM 803 C C . TYR A 1 107 ? 7.583 -3.554 -22.911 1.00 96.62 107 TYR A C 1
ATOM 805 O O . TYR A 1 107 ? 7.767 -2.508 -23.532 1.00 96.62 107 TYR A O 1
ATOM 813 N N . GLU A 1 108 ? 6.697 -3.674 -21.928 1.00 98.19 108 GLU A N 1
ATOM 814 C CA . GLU A 1 108 ? 5.782 -2.613 -21.545 1.00 98.19 108 GLU A CA 1
ATOM 815 C C . GLU A 1 108 ? 6.421 -1.682 -20.521 1.00 98.19 108 GLU A C 1
ATOM 817 O O . GLU A 1 108 ? 7.024 -2.139 -19.547 1.00 98.19 108 GLU A O 1
ATOM 822 N N . ILE A 1 109 ? 6.267 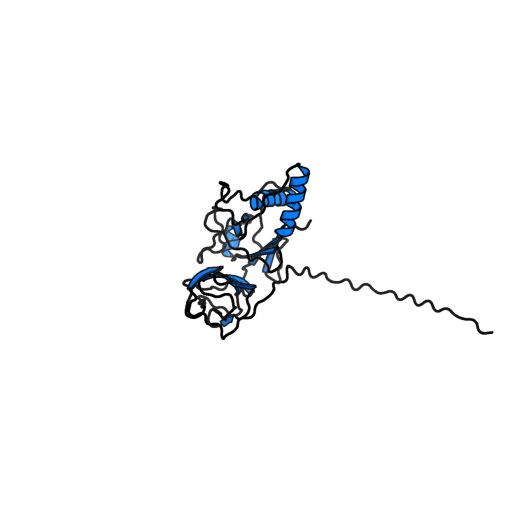-0.375 -20.739 1.00 97.94 109 ILE A N 1
ATOM 823 C CA . ILE A 1 109 ? 6.743 0.686 -19.849 1.00 97.94 109 ILE A CA 1
ATOM 824 C C . ILE A 1 109 ? 5.522 1.421 -19.304 1.00 97.94 109 ILE A C 1
ATOM 826 O O . ILE A 1 109 ? 4.678 1.882 -20.069 1.00 97.94 109 ILE A O 1
ATOM 830 N N . ALA A 1 110 ? 5.437 1.550 -17.983 1.00 97.00 110 ALA A N 1
ATOM 831 C CA . ALA A 1 110 ? 4.343 2.256 -17.335 1.00 97.00 110 ALA A CA 1
ATOM 832 C C . ALA A 1 110 ? 4.332 3.748 -17.710 1.00 97.00 110 ALA A C 1
ATOM 834 O O . ALA A 1 110 ? 5.378 4.387 -17.786 1.00 97.00 110 ALA A O 1
ATOM 835 N N . GLU A 1 111 ? 3.141 4.345 -17.826 1.00 93.25 111 GLU A N 1
ATOM 836 C CA . GLU A 1 111 ? 3.007 5.802 -18.012 1.00 93.25 111 GLU A CA 1
ATOM 837 C C . GLU A 1 111 ? 3.484 6.610 -16.792 1.00 93.25 111 GLU A C 1
ATOM 839 O O . GLU A 1 111 ? 3.811 7.791 -16.896 1.00 93.25 111 GLU A O 1
ATOM 844 N N . SER A 1 112 ? 3.470 5.986 -15.612 1.00 89.38 112 SER A N 1
ATOM 845 C CA . SER A 1 112 ? 3.875 6.608 -14.354 1.00 89.38 112 SER A CA 1
ATOM 846 C C . SER A 1 112 ? 5.335 6.317 -14.037 1.00 89.38 112 SER A C 1
ATOM 848 O O . SER A 1 112 ? 5.788 5.180 -14.154 1.00 89.38 112 SER A O 1
ATOM 850 N N . PHE A 1 113 ? 6.032 7.329 -13.530 1.00 92.62 113 PHE A N 1
ATOM 851 C CA . PHE A 1 113 ? 7.397 7.193 -13.038 1.00 92.62 113 PHE A CA 1
ATOM 852 C C . PHE A 1 113 ? 7.438 7.099 -11.517 1.00 92.62 113 PHE A C 1
ATOM 854 O O . PHE A 1 113 ? 6.549 7.592 -10.816 1.00 92.62 113 PHE A O 1
ATOM 861 N N . ILE A 1 114 ? 8.503 6.486 -11.010 1.00 94.50 114 ILE A N 1
ATOM 862 C CA . ILE A 1 114 ? 8.780 6.404 -9.584 1.00 94.50 114 ILE A CA 1
ATOM 863 C C . ILE A 1 114 ? 9.679 7.558 -9.153 1.00 94.50 114 ILE A C 1
ATOM 865 O O . ILE A 1 114 ? 10.730 7.812 -9.744 1.00 94.50 114 ILE A O 1
ATOM 869 N N . THR A 1 115 ? 9.278 8.211 -8.067 1.00 93.44 115 THR A N 1
ATOM 870 C CA . THR A 1 115 ? 10.005 9.314 -7.442 1.00 93.44 115 THR A CA 1
ATOM 871 C C . THR A 1 115 ? 10.381 8.934 -6.011 1.00 93.44 115 THR A C 1
ATOM 873 O O . THR A 1 115 ? 9.500 8.608 -5.210 1.00 93.44 115 THR A O 1
ATOM 876 N N . PRO A 1 116 ? 11.671 8.990 -5.639 1.00 94.44 116 PRO A N 1
ATOM 877 C CA . PRO A 1 116 ? 12.082 8.809 -4.256 1.00 94.44 116 PRO A CA 1
ATOM 878 C C . PRO A 1 116 ? 11.433 9.853 -3.344 1.00 94.44 116 PRO A C 1
ATOM 880 O O . PRO A 1 116 ? 11.458 11.051 -3.633 1.00 94.44 116 PRO A O 1
ATOM 883 N N . ALA A 1 117 ? 10.860 9.404 -2.231 1.00 93.25 117 ALA A N 1
ATOM 884 C CA . ALA A 1 117 ? 10.289 10.296 -1.237 1.00 93.25 117 ALA A CA 1
ATOM 885 C C . ALA A 1 117 ? 11.395 11.173 -0.611 1.00 93.25 117 ALA A C 1
ATOM 887 O O . ALA A 1 117 ? 12.502 10.682 -0.367 1.00 93.25 117 ALA A O 1
ATOM 888 N N . PRO A 1 118 ? 11.124 12.458 -0.323 1.00 94.00 118 PRO A N 1
ATOM 889 C CA . PRO A 1 118 ? 12.102 13.341 0.301 1.00 94.00 118 PRO A CA 1
ATOM 890 C C . PRO A 1 118 ? 12.484 12.866 1.710 1.00 94.00 118 PRO A C 1
ATOM 892 O O . PRO A 1 118 ? 11.721 12.167 2.388 1.00 94.00 118 PRO A O 1
ATOM 895 N N . GLU A 1 119 ? 13.655 13.296 2.179 1.00 92.12 119 GLU A N 1
ATOM 896 C CA . GLU A 1 119 ? 14.078 13.090 3.566 1.00 92.12 119 GLU A CA 1
ATOM 897 C C . GLU A 1 119 ? 13.014 13.611 4.545 1.00 92.12 119 GLU A C 1
ATOM 899 O O . GLU A 1 119 ? 12.338 14.608 4.290 1.00 92.12 119 GLU A O 1
ATOM 904 N N . GLY A 1 120 ? 12.837 12.910 5.664 1.00 92.06 120 GLY A N 1
ATOM 905 C CA . GLY A 1 120 ? 11.802 13.232 6.645 1.00 92.06 120 GLY A CA 1
ATOM 906 C C . GLY A 1 120 ? 10.441 12.598 6.349 1.00 92.06 120 GLY A C 1
ATOM 907 O O . GLY A 1 120 ? 9.579 12.619 7.223 1.00 92.06 120 GLY A O 1
ATOM 908 N N . SER A 1 121 ? 10.249 11.958 5.191 1.00 93.94 121 SER A N 1
ATOM 909 C CA . SER A 1 121 ? 9.035 11.173 4.925 1.00 93.94 121 SER A CA 1
ATOM 910 C C . SER A 1 121 ? 8.861 10.031 5.935 1.00 93.94 121 SER A C 1
ATOM 912 O O . SER A 1 121 ? 9.843 9.520 6.492 1.00 93.94 121 SER A O 1
ATOM 914 N N . ILE A 1 122 ? 7.607 9.637 6.163 1.00 93.19 122 ILE A N 1
ATOM 915 C CA . ILE A 1 122 ? 7.233 8.501 7.012 1.00 93.19 122 ILE A CA 1
ATOM 916 C C . ILE A 1 122 ? 6.381 7.501 6.233 1.00 93.19 122 ILE A C 1
ATOM 918 O O . ILE A 1 122 ? 5.588 7.886 5.371 1.00 93.19 122 ILE A O 1
ATOM 922 N N . THR A 1 123 ? 6.501 6.223 6.578 1.00 93.06 123 THR A N 1
ATOM 923 C CA . THR A 1 123 ? 5.630 5.168 6.046 1.00 93.06 123 THR A CA 1
ATOM 924 C C . THR A 1 123 ? 4.548 4.831 7.059 1.00 93.06 123 THR A C 1
ATOM 926 O O . THR A 1 123 ? 4.853 4.510 8.206 1.00 93.06 123 THR A O 1
ATOM 929 N N . VAL A 1 124 ? 3.284 4.822 6.649 1.00 93.31 124 VAL A N 1
ATOM 930 C CA . VAL A 1 124 ? 2.202 4.243 7.452 1.00 93.31 124 VAL A CA 1
ATOM 931 C C . VAL A 1 124 ? 1.844 2.880 6.914 1.00 93.31 124 VAL A C 1
ATOM 933 O O . VAL A 1 124 ? 1.587 2.723 5.725 1.00 93.31 124 VAL A O 1
ATOM 936 N N . LYS A 1 125 ? 1.852 1.900 7.813 1.00 94.19 125 LYS A N 1
ATOM 937 C CA . LYS A 1 125 ? 1.562 0.500 7.531 1.00 94.19 125 LYS A CA 1
ATOM 938 C C . LYS A 1 125 ? 0.244 0.146 8.195 1.00 94.19 125 LYS A C 1
ATOM 940 O O . LYS A 1 125 ? 0.127 0.253 9.415 1.00 94.19 125 LYS A O 1
ATOM 945 N N . TRP A 1 126 ? -0.724 -0.301 7.409 1.00 94.00 126 TRP A N 1
ATOM 946 C CA . TRP A 1 126 ? -1.959 -0.881 7.926 1.00 94.00 126 TRP A CA 1
ATOM 947 C C . TRP A 1 126 ? -1.882 -2.388 7.799 1.00 94.00 126 TRP A C 1
ATOM 949 O O . TRP A 1 126 ? -1.618 -2.902 6.716 1.00 94.00 126 TRP A O 1
ATOM 959 N N . ILE A 1 127 ? -2.131 -3.083 8.902 1.00 94.19 127 ILE A N 1
ATOM 960 C CA . ILE A 1 127 ? -2.203 -4.538 8.964 1.00 94.19 127 ILE A CA 1
ATOM 961 C C . ILE A 1 127 ? -3.567 -4.889 9.547 1.00 94.19 127 ILE A C 1
ATOM 963 O O . ILE A 1 127 ? -3.909 -4.436 10.635 1.00 94.19 127 ILE A O 1
ATOM 967 N N . LEU A 1 128 ? -4.344 -5.689 8.833 1.00 92.81 128 LEU A N 1
ATOM 968 C CA . LEU A 1 128 ? -5.660 -6.158 9.237 1.00 92.81 128 LEU A CA 1
ATOM 969 C C . LEU A 1 128 ? -5.652 -7.684 9.286 1.00 92.81 128 LEU A C 1
ATOM 971 O O . LEU A 1 128 ? -5.604 -8.339 8.253 1.00 92.81 128 LEU A O 1
ATOM 975 N N . ASP A 1 129 ? -5.735 -8.254 10.479 1.00 92.38 129 ASP A N 1
ATOM 976 C CA . ASP A 1 129 ? -6.067 -9.660 10.688 1.00 92.38 129 ASP A CA 1
ATOM 977 C C . ASP A 1 129 ? -7.582 -9.829 10.526 1.00 92.38 129 ASP A C 1
ATOM 979 O O . ASP A 1 129 ? -8.362 -9.739 11.483 1.00 92.38 129 ASP A O 1
ATOM 983 N N . ALA A 1 130 ? -8.003 -10.012 9.273 1.00 89.50 130 ALA A N 1
ATOM 984 C CA . ALA A 1 130 ? -9.401 -10.205 8.943 1.00 89.50 130 ALA A CA 1
ATOM 985 C C . ALA A 1 130 ? -9.907 -11.486 9.621 1.00 89.50 130 ALA A C 1
ATOM 987 O O . ALA A 1 130 ? -10.938 -11.464 10.275 1.00 89.50 130 ALA A O 1
ATOM 988 N N . GLY A 1 131 ? -9.168 -12.593 9.589 1.00 89.69 131 GLY A N 1
ATOM 989 C CA . GLY A 1 131 ? -9.618 -13.868 10.168 1.00 89.69 131 GLY A CA 1
ATOM 990 C C . GLY A 1 131 ? -9.978 -13.749 11.649 1.00 89.69 131 GLY A C 1
ATOM 991 O O . GLY A 1 131 ? -11.066 -14.159 12.073 1.00 89.69 131 GLY A O 1
ATOM 992 N N . LYS A 1 132 ? -9.114 -13.095 12.435 1.00 88.75 132 LYS A N 1
ATOM 993 C CA . LYS A 1 132 ? -9.408 -12.786 13.836 1.00 88.75 132 LYS A CA 1
ATOM 994 C C . LYS A 1 132 ? -10.643 -11.903 13.977 1.00 88.75 132 LYS A C 1
ATOM 996 O O . LYS A 1 132 ? -11.493 -12.168 14.829 1.00 88.75 132 LYS A O 1
ATOM 1001 N N . PHE A 1 133 ? -10.759 -10.880 13.141 1.00 84.44 133 PHE A N 1
ATOM 1002 C CA . PHE A 1 133 ? -11.929 -10.015 13.130 1.00 84.44 133 PHE A CA 1
ATOM 1003 C C . PHE A 1 133 ? -13.233 -10.797 12.845 1.00 84.44 133 PHE A C 1
ATOM 1005 O O . PHE A 1 133 ? -14.276 -10.471 13.411 1.00 84.44 133 PHE A O 1
ATOM 1012 N N . GLN A 1 134 ? -13.189 -11.890 12.067 1.00 86.25 134 GLN A N 1
ATOM 1013 C CA . GLN A 1 134 ? -14.384 -12.660 11.658 1.00 86.25 134 GLN A CA 1
ATOM 1014 C C . GLN A 1 134 ? -14.861 -13.471 12.837 1.00 86.25 134 GLN A C 1
ATOM 1016 O O . GLN A 1 134 ? -16.059 -13.591 13.086 1.00 86.25 134 GLN A O 1
ATOM 1021 N N . ALA A 1 135 ? -13.899 -14.055 13.548 1.00 87.75 135 ALA A N 1
ATOM 1022 C CA . ALA A 1 135 ? -14.145 -14.810 14.755 1.00 87.75 135 ALA A CA 1
ATOM 1023 C C . ALA A 1 135 ? -14.798 -13.910 15.814 1.00 87.75 135 ALA A C 1
ATOM 1025 O O . ALA A 1 135 ? -15.853 -14.266 16.345 1.00 87.75 135 ALA A O 1
ATOM 1026 N N . ASP A 1 136 ? -14.239 -12.715 16.040 1.00 84.62 136 ASP A N 1
ATOM 1027 C CA . ASP A 1 136 ? -14.770 -11.738 16.997 1.00 84.62 136 ASP A CA 1
ATOM 1028 C C . ASP A 1 136 ? -16.180 -11.249 16.572 1.00 84.62 136 ASP A C 1
ATOM 1030 O O . ASP A 1 136 ? -17.076 -11.076 17.409 1.00 84.62 136 ASP A O 1
ATOM 1034 N N . ALA A 1 137 ? -16.424 -11.086 15.265 1.00 83.69 137 ALA A N 1
ATOM 1035 C CA . ALA A 1 137 ? -17.736 -10.775 14.696 1.00 83.69 137 ALA A CA 1
ATOM 1036 C C . ALA A 1 137 ? -18.768 -11.885 14.951 1.00 83.69 137 ALA A C 1
ATOM 1038 O O . ALA A 1 137 ? -19.860 -11.627 15.469 1.00 83.69 137 ALA A O 1
ATOM 1039 N N . ASN A 1 138 ? -18.412 -13.127 14.627 1.00 86.69 138 ASN A N 1
ATOM 1040 C CA . ASN A 1 138 ? -19.267 -14.300 14.785 1.00 86.69 138 ASN A CA 1
ATOM 1041 C C . ASN A 1 138 ? -19.657 -14.530 16.251 1.00 86.69 138 ASN A C 1
ATOM 1043 O O . ASN A 1 138 ? -20.822 -14.820 16.539 1.00 86.69 138 ASN A O 1
ATOM 1047 N N . GLU A 1 139 ? -18.723 -14.344 17.190 1.00 87.12 139 GLU A N 1
ATOM 1048 C CA . GLU A 1 139 ? -19.004 -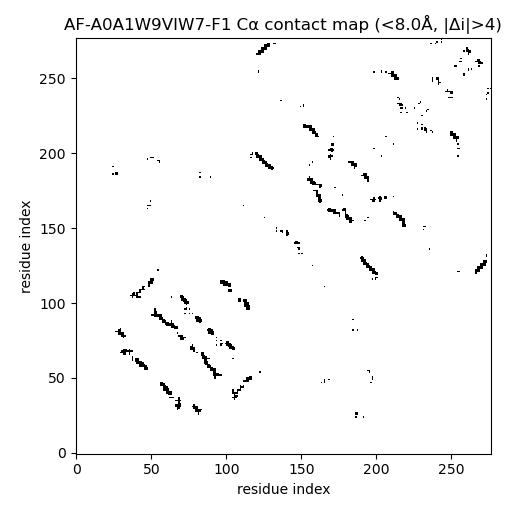14.444 18.627 1.00 87.12 139 GLU A CA 1
ATOM 1049 C C . GLU A 1 139 ? -20.067 -13.418 19.059 1.00 87.12 139 GLU A C 1
ATOM 1051 O O . GLU A 1 139 ? -21.038 -13.757 19.746 1.00 87.12 139 GLU A O 1
ATOM 1056 N N . LYS A 1 140 ? -19.933 -12.161 18.612 1.00 83.31 140 LYS A N 1
ATOM 1057 C CA . LYS A 1 140 ? -20.896 -11.093 18.918 1.00 83.31 140 LYS A CA 1
ATOM 1058 C C . LYS A 1 140 ? -22.275 -11.391 18.337 1.00 83.31 140 LYS A C 1
ATOM 1060 O O . LYS A 1 140 ? -23.261 -11.255 19.056 1.00 83.31 140 LYS A O 1
ATOM 1065 N N . PHE A 1 141 ? -22.362 -11.805 17.074 1.00 84.88 141 PHE A N 1
ATOM 1066 C CA . PHE A 1 141 ? -23.641 -12.130 16.432 1.00 84.88 141 PHE A CA 1
ATOM 1067 C C . PHE A 1 141 ? -24.348 -13.284 17.148 1.00 84.88 141 PHE A C 1
ATOM 1069 O O . PHE A 1 141 ? -25.520 -13.153 17.512 1.00 84.88 141 PHE A O 1
ATOM 1076 N N . THR A 1 142 ? -23.599 -14.337 17.485 1.00 86.19 142 THR A N 1
ATOM 1077 C CA . THR A 1 142 ? -24.105 -15.476 18.265 1.00 86.19 142 THR A CA 1
ATOM 1078 C C . THR A 1 142 ? -24.675 -15.022 19.611 1.00 86.19 142 THR A C 1
ATOM 1080 O O . THR A 1 142 ? -25.768 -15.435 20.001 1.00 86.19 142 THR A O 1
ATOM 1083 N N . LYS A 1 143 ? -23.989 -14.110 20.317 1.00 85.69 143 LYS A N 1
ATOM 1084 C CA . LYS A 1 143 ? -24.459 -13.548 21.596 1.00 85.69 143 LYS A CA 1
ATOM 1085 C C . LYS A 1 143 ? -25.802 -12.814 21.480 1.00 85.69 143 LYS A C 1
ATOM 1087 O O . LYS A 1 143 ? -26.559 -12.789 22.450 1.00 85.69 143 LYS A O 1
ATOM 1092 N N . TYR A 1 144 ? -26.102 -12.227 20.324 1.00 83.62 144 TYR A N 1
ATOM 1093 C CA . TYR A 1 144 ? -27.378 -11.557 20.052 1.00 83.62 144 TYR A CA 1
ATOM 1094 C C . TYR A 1 144 ? -28.448 -12.485 19.455 1.00 83.62 144 TYR A C 1
ATOM 1096 O O . TYR A 1 144 ? -29.538 -12.016 19.133 1.00 83.62 144 TYR A O 1
ATOM 1104 N N . GLY A 1 145 ? -28.176 -13.790 19.335 1.00 84.00 145 GLY A N 1
ATOM 1105 C CA . GLY A 1 145 ? -29.103 -14.759 18.744 1.00 84.00 145 GLY A CA 1
ATOM 1106 C C . GLY A 1 145 ? -29.211 -14.656 17.221 1.00 84.00 145 GLY A C 1
ATOM 1107 O O . GLY A 1 145 ? -30.210 -15.093 16.656 1.00 84.00 145 GLY A O 1
ATOM 1108 N N . LEU A 1 146 ? -28.213 -14.058 16.565 1.00 82.25 146 LEU A N 1
ATOM 1109 C CA . LEU A 1 146 ? -28.094 -14.020 15.110 1.00 82.25 146 LEU A CA 1
ATOM 1110 C C . LEU A 1 146 ? -27.234 -15.203 14.651 1.00 82.25 146 LEU A C 1
ATOM 1112 O O . LEU A 1 146 ? -26.232 -15.518 15.291 1.00 82.25 146 LEU A O 1
ATOM 1116 N N . GLU A 1 147 ? -27.630 -15.863 13.561 1.00 75.50 147 GLU A N 1
ATOM 1117 C CA . GLU A 1 147 ? -27.029 -17.144 13.158 1.00 75.50 147 GLU A CA 1
ATOM 1118 C C . GLU A 1 147 ? -25.623 -17.002 12.553 1.00 75.50 147 GLU A C 1
ATOM 1120 O O . GLU A 1 147 ? -24.781 -17.862 12.799 1.00 75.50 147 GLU A O 1
ATOM 1125 N N . VAL A 1 148 ? -25.346 -15.941 11.782 1.00 75.62 148 VAL A N 1
ATOM 1126 C CA . VAL A 1 148 ? -24.057 -15.744 11.088 1.00 75.62 148 VAL A CA 1
ATOM 1127 C C . VAL A 1 148 ? -23.755 -14.246 10.954 1.00 75.62 148 VAL A C 1
ATOM 1129 O O . VAL A 1 148 ? -24.650 -13.470 10.611 1.00 75.62 148 VAL A O 1
ATOM 1132 N N . ALA A 1 149 ? -22.515 -13.825 11.232 1.00 81.06 149 ALA A N 1
ATOM 1133 C CA . ALA A 1 149 ? -22.078 -12.466 10.916 1.00 81.06 149 ALA A CA 1
ATOM 1134 C C . ALA A 1 149 ? -21.801 -12.335 9.409 1.00 81.06 149 ALA A C 1
ATOM 1136 O O . ALA A 1 149 ? -21.387 -13.314 8.789 1.00 81.06 149 ALA A O 1
ATOM 1137 N N . PRO A 1 150 ? -21.986 -11.152 8.803 1.00 79.19 150 PRO A N 1
ATOM 1138 C CA . PRO A 1 150 ? -21.521 -10.898 7.447 1.00 79.19 150 PRO A CA 1
ATOM 1139 C C . PRO A 1 150 ? -20.087 -11.390 7.223 1.00 79.19 150 PRO A C 1
ATOM 1141 O O . PRO A 1 150 ? -19.204 -11.138 8.047 1.00 79.19 150 PRO A O 1
ATOM 1144 N N . VAL A 1 151 ? -19.888 -12.101 6.114 1.00 81.38 151 VAL A N 1
ATOM 1145 C CA . VAL A 1 151 ? -18.564 -12.480 5.616 1.00 81.38 151 VAL A CA 1
ATOM 1146 C C . VAL A 1 151 ? -18.124 -11.396 4.644 1.00 81.38 151 VAL A C 1
ATOM 1148 O O . VAL A 1 151 ? -18.898 -11.037 3.755 1.00 81.38 151 VAL A O 1
ATOM 1151 N N . TRP A 1 152 ? -16.923 -10.860 4.831 1.00 81.12 152 TRP A N 1
ATOM 1152 C CA . TRP A 1 152 ? -16.344 -9.899 3.889 1.00 81.12 152 TRP A CA 1
ATOM 1153 C C . TRP A 1 152 ? -15.932 -10.567 2.590 1.00 81.12 152 TRP A C 1
ATOM 1155 O O . TRP A 1 152 ? -15.659 -11.768 2.522 1.00 81.12 152 TRP A O 1
ATOM 1165 N N . MET A 1 153 ? -15.814 -9.735 1.565 1.00 83.00 153 MET A N 1
ATOM 1166 C CA . MET A 1 153 ? -15.389 -10.157 0.243 1.00 83.00 153 MET A CA 1
ATOM 1167 C C . MET A 1 153 ? -14.027 -9.576 -0.112 1.00 83.00 153 MET A C 1
ATOM 1169 O O . MET A 1 153 ? -13.816 -8.370 -0.065 1.00 83.00 153 MET A O 1
ATOM 1173 N N . ALA A 1 154 ? -13.094 -10.436 -0.508 1.00 85.25 154 ALA A N 1
ATOM 1174 C CA . ALA A 1 154 ? -11.882 -9.977 -1.168 1.00 85.25 154 ALA A CA 1
ATOM 1175 C C . ALA A 1 154 ? -12.226 -9.286 -2.508 1.00 85.25 154 ALA A C 1
ATOM 1177 O O . ALA A 1 154 ? -13.220 -9.656 -3.141 1.00 85.25 154 ALA A O 1
ATOM 1178 N N . PRO A 1 155 ? -11.394 -8.344 -2.979 1.00 87.38 155 PRO A N 1
ATOM 1179 C CA . PRO A 1 155 ? -10.213 -7.792 -2.301 1.00 87.38 155 PRO A CA 1
ATOM 1180 C C . PRO A 1 155 ? -10.573 -6.815 -1.167 1.00 87.38 155 PRO A C 1
ATOM 1182 O O . PRO A 1 155 ? -11.662 -6.245 -1.155 1.00 87.38 155 PRO A O 1
ATOM 1185 N N . LEU A 1 156 ? -9.649 -6.615 -0.219 1.00 90.12 156 LEU A N 1
ATOM 1186 C CA . LEU A 1 156 ? -9.767 -5.562 0.793 1.00 90.12 156 LEU A CA 1
ATOM 1187 C C . LEU A 1 156 ? -8.999 -4.306 0.383 1.00 90.12 156 LEU A C 1
ATOM 1189 O O . LEU A 1 156 ? -7.979 -4.362 -0.308 1.00 90.12 156 LEU A O 1
ATOM 1193 N N . TYR A 1 157 ? -9.484 -3.171 0.870 1.00 89.44 157 TYR A N 1
ATOM 1194 C CA . TYR A 1 157 ? -8.939 -1.856 0.586 1.00 89.44 157 TYR A CA 1
ATOM 1195 C C . TYR A 1 157 ? -8.783 -1.042 1.864 1.00 89.44 157 TYR A C 1
ATOM 1197 O O . TYR A 1 157 ? -9.547 -1.194 2.818 1.00 89.44 157 TYR A O 1
ATOM 1205 N N . ILE A 1 158 ? -7.829 -0.118 1.843 1.00 89.38 158 ILE A N 1
ATOM 1206 C CA . ILE A 1 158 ? -7.741 0.980 2.801 1.00 89.38 158 ILE A CA 1
ATOM 1207 C C . ILE A 1 158 ? -8.133 2.280 2.094 1.00 89.38 158 ILE A C 1
ATOM 1209 O O . ILE A 1 158 ? -7.770 2.499 0.940 1.00 89.38 158 ILE A O 1
ATOM 1213 N N . LYS A 1 159 ? -8.876 3.145 2.781 1.00 87.19 159 LYS A N 1
ATOM 1214 C CA . LYS A 1 159 ? -9.144 4.523 2.359 1.00 87.19 159 LYS A CA 1
ATOM 1215 C C . LYS A 1 159 ? -8.914 5.494 3.503 1.00 87.19 159 LYS A C 1
ATOM 1217 O O . LYS A 1 159 ? -8.944 5.104 4.671 1.00 87.19 159 LYS A O 1
ATOM 1222 N N . GLY A 1 160 ? -8.806 6.775 3.185 1.00 86.31 160 GLY A N 1
ATOM 1223 C CA . GLY A 1 160 ? -8.875 7.831 4.190 1.00 86.31 160 GLY A CA 1
ATOM 1224 C C . GLY A 1 160 ? -8.746 9.231 3.623 1.00 86.31 160 GLY A C 1
ATOM 1225 O O . GLY A 1 160 ? -8.863 9.443 2.419 1.00 86.31 160 GLY A O 1
ATOM 1226 N N . GLU A 1 161 ? -8.542 10.195 4.515 1.00 87.25 161 GLU A N 1
ATOM 1227 C CA . GLU A 1 161 ? -8.504 11.630 4.199 1.00 87.25 161 GLU A CA 1
ATOM 1228 C C . GLU A 1 161 ? -7.139 12.057 3.611 1.00 87.25 161 GLU A C 1
ATOM 1230 O O . GLU A 1 161 ? -6.536 13.025 4.072 1.00 87.25 161 GLU A O 1
ATOM 1235 N N . TRP A 1 162 ? -6.625 11.329 2.611 1.00 87.12 162 TRP A N 1
ATOM 1236 C CA . TRP A 1 162 ? -5.397 11.662 1.874 1.00 87.12 162 TRP A CA 1
ATOM 1237 C C . TRP A 1 162 ? -5.561 11.405 0.376 1.00 87.12 162 TRP A C 1
ATOM 1239 O O . TRP A 1 162 ? -6.316 10.529 -0.022 1.00 87.12 162 TRP A O 1
ATOM 1249 N N . SER A 1 163 ? -4.842 12.120 -0.481 1.00 83.00 163 SER A N 1
ATOM 1250 C CA . SER A 1 163 ? -4.931 11.918 -1.929 1.00 83.00 163 SER A CA 1
ATOM 1251 C C . SER A 1 163 ? -3.892 10.908 -2.441 1.00 83.00 163 SER A C 1
ATOM 1253 O O . SER A 1 163 ? -2.826 10.748 -1.851 1.00 83.00 163 SER A O 1
ATOM 1255 N N . LYS A 1 164 ? -4.199 10.209 -3.544 1.00 74.94 164 LYS A N 1
ATOM 1256 C CA . LYS A 1 164 ? -3.346 9.142 -4.116 1.00 74.94 164 LYS A CA 1
ATOM 1257 C C . LYS A 1 164 ? -2.733 9.461 -5.482 1.00 74.94 164 LYS A C 1
ATOM 1259 O O . LYS A 1 164 ? -2.221 8.559 -6.142 1.00 74.94 164 LYS A O 1
ATOM 1264 N N . SER A 1 165 ? -2.874 10.697 -5.959 1.00 73.44 165 SER A N 1
ATOM 1265 C CA . SER A 1 165 ? -2.338 11.074 -7.271 1.00 73.44 165 SER A CA 1
ATOM 1266 C C . SER A 1 165 ? -0.811 11.153 -7.220 1.00 73.44 165 SER A C 1
ATOM 1268 O O . SER A 1 165 ? -0.250 11.364 -6.148 1.00 73.44 165 SER A O 1
ATOM 1270 N N . ALA A 1 166 ? -0.138 11.017 -8.364 1.00 65.44 166 ALA A N 1
ATOM 1271 C CA . ALA A 1 166 ? 1.320 11.124 -8.423 1.00 65.44 166 ALA A CA 1
ATOM 1272 C C . ALA A 1 166 ? 1.841 12.491 -7.936 1.00 65.44 166 ALA A C 1
ATOM 1274 O O . ALA A 1 166 ? 2.913 12.561 -7.347 1.00 65.44 166 ALA A O 1
ATOM 1275 N N . GLU A 1 167 ? 1.073 13.564 -8.149 1.00 69.31 167 GLU A N 1
ATOM 1276 C CA . GLU A 1 167 ? 1.468 14.934 -7.792 1.00 69.31 167 GLU A CA 1
ATOM 1277 C C . GLU A 1 167 ? 1.139 15.296 -6.341 1.00 69.31 167 GLU A C 1
ATOM 1279 O O . GLU A 1 167 ? 1.773 16.169 -5.758 1.00 69.31 167 GLU A O 1
ATOM 1284 N N . THR A 1 168 ? 0.131 14.648 -5.756 1.00 73.25 168 THR A N 1
ATOM 1285 C CA . THR A 1 168 ? -0.420 15.026 -4.447 1.00 73.25 168 THR A CA 1
ATOM 1286 C C . THR A 1 168 ? -0.370 13.889 -3.430 1.00 73.25 168 THR A C 1
ATOM 1288 O O . THR A 1 168 ? -1.021 13.969 -2.391 1.00 73.25 168 THR A O 1
ATOM 1291 N N . TYR A 1 169 ? 0.372 12.815 -3.703 1.00 79.75 169 TYR A N 1
ATOM 1292 C CA . TYR A 1 169 ? 0.346 11.603 -2.886 1.00 79.75 169 TYR A CA 1
ATOM 1293 C C . TYR A 1 169 ? 0.538 11.905 -1.389 1.00 79.75 169 TYR A C 1
ATOM 1295 O O . TYR A 1 169 ? 1.517 12.523 -0.975 1.00 79.75 169 TYR A O 1
ATOM 1303 N N . GLY A 1 170 ? -0.422 11.477 -0.568 1.00 81.19 170 GLY A N 1
ATOM 1304 C CA . GLY A 1 170 ? -0.418 11.666 0.883 1.00 81.19 170 GLY A CA 1
ATOM 1305 C C . GLY A 1 170 ? -0.938 13.024 1.372 1.00 81.19 170 GLY A C 1
ATOM 1306 O O . GLY A 1 170 ? -1.209 13.144 2.565 1.00 81.19 170 GLY A O 1
ATOM 1307 N N . LEU A 1 171 ? -1.131 14.030 0.504 1.00 85.88 171 LEU A N 1
ATOM 1308 C CA . LEU A 1 171 ? -1.715 15.317 0.910 1.00 85.88 171 LEU A CA 1
ATOM 1309 C C . LEU A 1 171 ? -3.130 15.115 1.453 1.00 85.88 171 LEU A C 1
ATOM 1311 O O . LEU A 1 171 ? -3.902 14.347 0.877 1.00 85.88 171 LEU A O 1
ATOM 1315 N N . LYS A 1 172 ? -3.488 15.834 2.519 1.00 85.88 172 LYS A N 1
ATOM 1316 C CA . LYS A 1 172 ? -4.824 15.777 3.108 1.00 85.88 172 LYS A CA 1
ATOM 1317 C C . LYS A 1 172 ? -5.897 16.118 2.074 1.00 85.88 172 LYS A C 1
ATOM 1319 O O . LYS A 1 172 ? -5.861 17.181 1.456 1.00 85.88 172 LYS A O 1
ATOM 1324 N N . ASP A 1 173 ? -6.895 15.249 1.966 1.00 83.75 173 ASP A N 1
ATOM 1325 C CA . ASP A 1 173 ? -8.088 15.466 1.148 1.00 83.75 173 ASP A CA 1
ATOM 1326 C C . ASP A 1 173 ? -9.306 15.717 2.055 1.00 83.75 173 ASP A C 1
ATOM 1328 O O . ASP A 1 173 ? -9.419 15.173 3.156 1.00 83.75 173 ASP A O 1
ATOM 1332 N N . ALA A 1 174 ? -10.217 16.583 1.612 1.00 72.00 174 ALA A N 1
ATOM 1333 C CA . ALA A 1 174 ? -11.484 16.838 2.288 1.00 72.00 174 ALA A CA 1
ATOM 1334 C C . ALA A 1 174 ? -12.506 15.708 2.060 1.00 72.00 174 ALA A C 1
ATOM 1336 O O . ALA A 1 174 ? -13.469 15.592 2.822 1.00 72.00 174 ALA A O 1
ATOM 1337 N N . GLY A 1 175 ? -12.326 14.908 1.004 1.00 69.50 175 GLY A N 1
ATOM 1338 C CA . GLY A 1 175 ? -13.188 13.782 0.667 1.00 69.50 175 GLY A CA 1
ATOM 1339 C C . GLY A 1 175 ? -12.665 12.444 1.189 1.00 69.50 175 GLY A C 1
ATOM 1340 O O . GLY A 1 175 ? -11.479 12.150 1.121 1.00 69.50 175 GLY A O 1
ATOM 1341 N N . TRP A 1 176 ? -13.583 11.591 1.638 1.00 68.12 176 TRP A N 1
ATOM 1342 C CA . TRP A 1 176 ? -13.330 10.158 1.836 1.00 68.12 176 TRP A CA 1
ATOM 1343 C C . TRP A 1 176 ? -13.329 9.374 0.515 1.00 68.12 176 TRP A C 1
ATOM 1345 O O . TRP A 1 176 ? -12.673 8.342 0.417 1.00 68.12 176 TRP A O 1
ATOM 1355 N N . ASP A 1 177 ? -14.067 9.871 -0.486 1.00 57.72 177 ASP A N 1
ATOM 1356 C CA . ASP A 1 177 ? -14.285 9.220 -1.789 1.00 57.72 177 ASP A CA 1
ATOM 1357 C C . ASP A 1 177 ? -13.434 9.820 -2.918 1.00 57.72 177 ASP A C 1
ATOM 1359 O O . ASP A 1 177 ? -13.560 9.403 -4.068 1.00 57.72 177 ASP A O 1
ATOM 1363 N N . GLY A 1 178 ? -12.560 10.791 -2.620 1.00 51.00 178 GLY A N 1
ATOM 1364 C CA . GLY A 1 178 ? -11.750 11.541 -3.599 1.00 51.00 178 GLY A CA 1
ATOM 1365 C C . GLY A 1 178 ? -10.697 10.714 -4.348 1.00 51.00 178 GLY A C 1
ATOM 1366 O O . GLY A 1 178 ? -9.850 11.258 -5.050 1.00 51.00 178 GLY A O 1
ATOM 1367 N N . GLY A 1 179 ? -10.745 9.389 -4.217 1.00 55.88 179 GLY A N 1
ATOM 1368 C CA . GLY A 1 179 ? -9.851 8.461 -4.885 1.00 55.88 179 GLY A CA 1
ATOM 1369 C C . GLY A 1 179 ? -8.889 7.744 -3.951 1.00 55.88 179 GLY A C 1
ATOM 1370 O O . GLY A 1 179 ? -8.181 6.885 -4.434 1.00 55.88 179 GLY A O 1
ATOM 1371 N N . SER A 1 180 ? -8.869 7.971 -2.641 1.00 67.31 180 SER A N 1
ATOM 1372 C CA . SER A 1 180 ? -7.858 7.416 -1.715 1.00 67.31 180 SER A CA 1
ATOM 1373 C C . SER A 1 180 ? -7.919 5.905 -1.442 1.00 67.31 180 SER A C 1
ATOM 1375 O O . SER A 1 180 ? -7.166 5.393 -0.618 1.00 67.31 180 SER A O 1
ATOM 1377 N N . ARG A 1 181 ? -8.796 5.173 -2.138 1.00 81.62 181 ARG A N 1
ATOM 1378 C CA . ARG A 1 181 ? -8.889 3.713 -2.060 1.00 81.62 181 ARG A CA 1
ATOM 1379 C C . ARG A 1 181 ? -7.610 3.074 -2.609 1.00 81.62 181 ARG A C 1
ATOM 1381 O O . ARG A 1 181 ? -7.301 3.235 -3.797 1.00 81.62 181 ARG A O 1
ATOM 1388 N N . GLN A 1 182 ? -6.909 2.344 -1.750 1.00 86.69 182 GLN A N 1
ATOM 1389 C CA . GLN A 1 182 ? -5.681 1.614 -2.040 1.00 86.69 182 GLN A CA 1
ATOM 1390 C C . GLN A 1 182 ? -5.884 0.124 -1.754 1.00 86.69 182 GLN A C 1
ATOM 1392 O O . GLN A 1 182 ? -6.484 -0.246 -0.744 1.00 86.69 182 GLN A O 1
ATOM 1397 N N . ASN A 1 183 ? -5.386 -0.727 -2.652 1.00 90.69 183 ASN A N 1
ATOM 1398 C CA . ASN A 1 183 ? -5.448 -2.177 -2.486 1.00 90.69 183 ASN A CA 1
ATOM 1399 C C . ASN A 1 183 ? -4.662 -2.621 -1.248 1.00 90.69 183 ASN A C 1
ATOM 1401 O O . ASN A 1 183 ? -3.638 -2.029 -0.886 1.00 90.69 183 ASN A O 1
ATOM 1405 N N . MET A 1 184 ? -5.125 -3.696 -0.623 1.00 94.31 184 MET A N 1
ATOM 1406 C CA . MET A 1 184 ? -4.366 -4.414 0.389 1.00 94.31 184 MET A CA 1
ATOM 1407 C C . MET A 1 184 ? -3.890 -5.753 -0.177 1.00 94.31 184 MET A C 1
ATOM 1409 O O . MET A 1 184 ? -4.663 -6.476 -0.800 1.00 94.31 184 MET A O 1
ATOM 1413 N N . LEU A 1 185 ? -2.631 -6.092 0.081 1.00 95.44 185 LEU A N 1
ATOM 1414 C CA . LEU A 1 185 ? -2.062 -7.411 -0.169 1.00 95.44 185 LEU A CA 1
ATOM 1415 C C . LEU A 1 185 ? -2.639 -8.405 0.843 1.00 95.44 185 LEU A C 1
ATOM 1417 O O . LEU A 1 185 ? -2.540 -8.161 2.048 1.00 95.44 185 LEU A O 1
ATOM 1421 N N . ASN A 1 186 ? -3.176 -9.535 0.382 1.00 94.38 186 ASN A N 1
ATOM 1422 C CA . ASN A 1 186 ? -3.448 -10.674 1.255 1.00 94.38 186 ASN A CA 1
ATOM 1423 C C . ASN A 1 186 ? -2.155 -11.469 1.466 1.00 94.38 186 ASN A C 1
ATOM 1425 O O . ASN A 1 186 ? -1.533 -11.942 0.519 1.00 94.38 186 ASN A O 1
ATOM 1429 N N . VAL A 1 187 ? -1.733 -11.628 2.717 1.00 91.38 187 VAL A N 1
ATOM 1430 C CA . VAL A 1 187 ? -0.543 -12.413 3.039 1.00 91.38 187 VAL A CA 1
ATOM 1431 C C . VAL A 1 187 ? -0.854 -13.889 2.818 1.00 91.38 18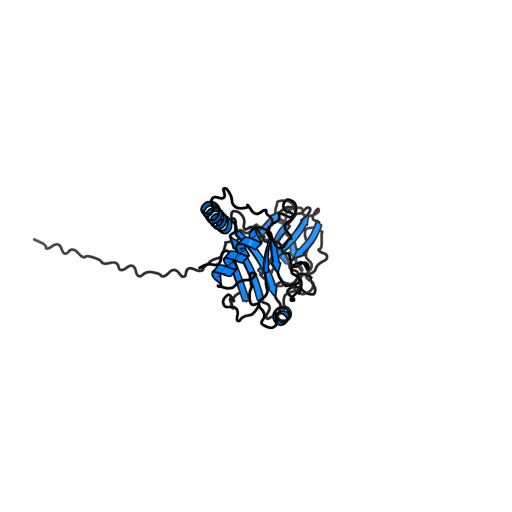7 VAL A C 1
ATOM 1433 O O . VAL A 1 187 ? -1.654 -14.479 3.550 1.00 91.38 187 VAL A O 1
ATOM 1436 N N . ALA A 1 188 ? -0.178 -14.483 1.835 1.00 87.06 188 ALA A N 1
ATOM 1437 C CA . ALA A 1 188 ? -0.405 -15.852 1.393 1.00 87.06 188 ALA A CA 1
ATOM 1438 C C . ALA A 1 188 ? -0.492 -16.858 2.555 1.00 87.06 188 ALA A C 1
ATOM 1440 O O . ALA A 1 188 ? 0.384 -16.934 3.420 1.00 87.06 188 ALA A O 1
ATOM 1441 N N . GLY A 1 189 ? -1.558 -17.663 2.545 1.00 86.56 189 GLY A N 1
ATOM 1442 C CA . GLY A 1 189 ? -1.816 -18.685 3.564 1.00 86.56 189 GLY A CA 1
ATOM 1443 C C . GLY A 1 189 ? -2.347 -18.143 4.894 1.00 86.56 189 GLY A C 1
ATOM 1444 O O . GLY A 1 189 ? -2.391 -18.890 5.872 1.00 86.56 189 GLY A O 1
ATOM 1445 N N . THR A 1 190 ? -2.743 -16.870 4.949 1.00 90.31 190 THR A N 1
ATOM 1446 C CA . THR A 1 190 ? -3.301 -16.232 6.145 1.00 90.31 190 THR A CA 1
ATOM 1447 C C . THR A 1 190 ? -4.518 -15.373 5.797 1.00 90.31 190 THR A C 1
ATOM 1449 O O . THR A 1 190 ? -4.737 -15.021 4.641 1.00 90.31 190 THR A O 1
ATOM 1452 N N . ASP A 1 191 ? -5.266 -14.959 6.817 1.00 91.50 191 ASP A N 1
ATOM 1453 C CA . ASP A 1 191 ? -6.317 -13.946 6.676 1.00 91.50 191 ASP A CA 1
ATOM 1454 C C . ASP A 1 191 ? -5.805 -12.529 6.998 1.00 91.50 191 ASP A C 1
ATOM 1456 O O . ASP A 1 191 ? -6.581 -11.645 7.367 1.00 91.50 191 ASP A O 1
ATOM 1460 N N . ILE A 1 192 ? -4.490 -12.311 6.911 1.00 92.94 192 ILE A N 1
ATOM 1461 C CA . ILE A 1 192 ? -3.874 -11.016 7.185 1.00 92.94 192 ILE A CA 1
ATOM 1462 C C . ILE A 1 192 ? -3.770 -10.228 5.887 1.00 92.94 192 ILE A C 1
ATOM 1464 O O . ILE A 1 192 ? -3.250 -10.712 4.886 1.00 92.94 192 ILE A O 1
ATOM 1468 N N . TRP A 1 193 ? -4.232 -8.988 5.928 1.00 94.75 193 TRP A N 1
ATOM 1469 C CA . TRP A 1 193 ? -4.187 -8.040 4.830 1.00 94.75 193 TRP A CA 1
ATOM 1470 C C . TRP A 1 193 ? -3.302 -6.865 5.203 1.00 94.75 193 TRP A C 1
ATOM 1472 O O . TRP A 1 193 ? -3.341 -6.403 6.343 1.00 94.75 193 TRP A O 1
ATOM 1482 N N . MET A 1 194 ? -2.514 -6.354 4.262 1.00 95.31 194 MET A N 1
ATOM 1483 C CA . MET A 1 194 ? -1.650 -5.210 4.532 1.00 95.31 194 MET A CA 1
ATOM 1484 C C . MET A 1 194 ? -1.566 -4.212 3.390 1.00 95.31 194 MET A C 1
ATOM 1486 O O . MET A 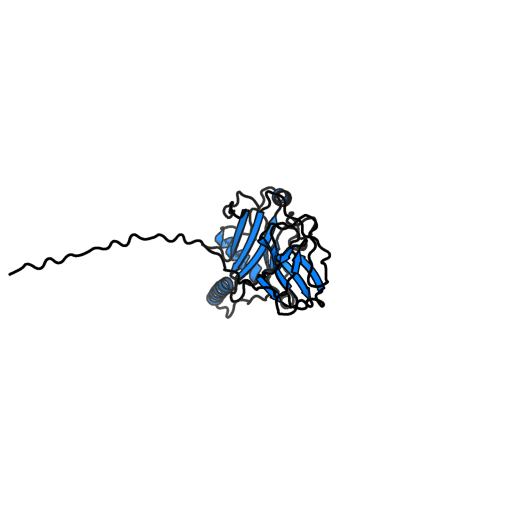1 194 ? -1.676 -4.566 2.222 1.00 95.31 194 MET A O 1
ATOM 1490 N N . SER A 1 195 ? -1.344 -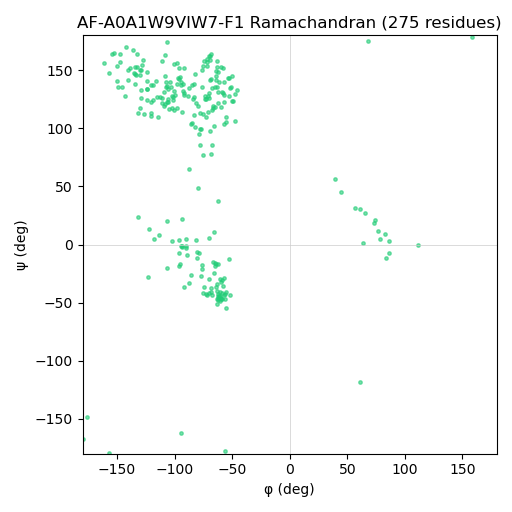2.951 3.740 1.00 93.06 195 SER A N 1
ATOM 1491 C CA . SER A 1 195 ? -1.048 -1.885 2.786 1.00 93.06 195 SER A CA 1
ATOM 1492 C C . SER A 1 195 ? -0.109 -0.859 3.406 1.00 93.06 195 SER A C 1
ATOM 1494 O O . SER A 1 195 ? -0.030 -0.744 4.633 1.00 93.06 195 SER A O 1
ATOM 1496 N N . GLU A 1 196 ? 0.612 -0.123 2.567 1.00 92.69 196 GLU A N 1
ATOM 1497 C CA . GLU A 1 196 ? 1.572 0.891 2.997 1.00 92.69 196 GLU A CA 1
ATOM 1498 C C . GLU A 1 196 ? 1.399 2.169 2.184 1.00 92.69 196 GLU A C 1
ATOM 1500 O O . GLU A 1 196 ? 1.252 2.116 0.967 1.00 92.69 196 GLU A O 1
ATOM 1505 N N . ALA A 1 197 ? 1.462 3.325 2.837 1.00 90.12 197 ALA A N 1
ATOM 1506 C CA . ALA A 1 197 ? 1.492 4.611 2.152 1.00 90.12 197 ALA A CA 1
ATOM 1507 C C . ALA A 1 197 ? 2.572 5.509 2.744 1.00 90.12 197 ALA A C 1
ATOM 1509 O O . ALA A 1 197 ? 2.841 5.481 3.947 1.00 90.12 197 ALA A O 1
ATOM 1510 N N . ILE A 1 198 ? 3.179 6.319 1.882 1.00 91.56 198 ILE A N 1
ATOM 1511 C CA . ILE A 1 198 ? 4.188 7.296 2.274 1.00 91.56 198 ILE A CA 1
ATOM 1512 C C . ILE A 1 198 ? 3.559 8.665 2.420 1.00 91.56 198 ILE A C 1
ATOM 1514 O O . ILE A 1 198 ? 2.777 9.099 1.579 1.00 91.56 198 ILE A O 1
ATOM 1518 N N . PHE A 1 199 ? 3.968 9.354 3.476 1.00 92.06 199 PHE A N 1
ATOM 1519 C CA . PHE A 1 199 ? 3.596 10.728 3.740 1.00 92.06 199 PHE A CA 1
ATOM 1520 C C . PHE A 1 199 ? 4.870 11.558 3.806 1.00 92.06 199 PHE A C 1
ATOM 1522 O O . PHE A 1 199 ? 5.720 11.364 4.678 1.00 92.06 199 PHE A O 1
ATOM 1529 N N . THR A 1 200 ? 5.012 12.450 2.829 1.00 92.94 200 THR A N 1
ATOM 1530 C CA . THR A 1 200 ? 6.106 13.419 2.757 1.00 92.94 200 THR A CA 1
ATOM 1531 C C . THR A 1 200 ? 5.983 14.456 3.880 1.00 92.94 200 THR A C 1
ATOM 1533 O O . THR A 1 200 ? 4.904 14.597 4.459 1.00 92.94 200 THR A O 1
ATOM 1536 N N . PRO A 1 201 ? 7.042 15.224 4.197 1.00 92.69 201 PRO A N 1
ATOM 1537 C CA . PRO A 1 201 ? 6.931 16.346 5.130 1.00 92.69 201 PRO A CA 1
ATOM 1538 C C . PRO A 1 201 ? 5.803 17.318 4.769 1.00 92.69 201 PRO A C 1
ATOM 1540 O O . PRO A 1 201 ? 5.002 17.667 5.628 1.00 92.69 201 PRO A O 1
ATOM 1543 N N . GLU A 1 202 ? 5.665 17.654 3.484 1.00 91.44 202 GLU A N 1
ATOM 1544 C CA . GLU A 1 202 ? 4.567 18.491 2.991 1.00 91.44 202 GLU A CA 1
ATOM 1545 C C . GLU A 1 202 ? 3.197 17.857 3.268 1.00 91.44 202 GLU A C 1
ATOM 1547 O O . GLU A 1 202 ? 2.304 18.515 3.797 1.00 91.44 202 GLU A O 1
ATOM 1552 N N . ALA A 1 203 ? 3.035 16.562 2.977 1.00 90.31 203 ALA A N 1
ATOM 1553 C CA . ALA A 1 203 ? 1.807 15.837 3.277 1.00 90.31 203 ALA A CA 1
ATOM 1554 C C . ALA A 1 203 ? 1.484 15.856 4.774 1.00 90.31 203 ALA A C 1
ATOM 1556 O O . ALA A 1 203 ? 0.353 16.168 5.143 1.00 90.31 203 ALA A O 1
ATOM 1557 N N . MET A 1 204 ? 2.464 15.585 5.637 1.00 91.62 204 MET A N 1
ATOM 1558 C CA . MET A 1 204 ? 2.290 15.652 7.090 1.00 91.62 204 MET A CA 1
ATOM 1559 C C . MET A 1 204 ? 1.849 17.051 7.546 1.00 91.62 204 MET A C 1
ATOM 1561 O O . MET A 1 204 ? 0.919 17.161 8.349 1.00 91.62 204 MET A O 1
ATOM 1565 N N . ASP A 1 205 ? 2.432 18.111 6.982 1.00 91.50 205 ASP A N 1
ATOM 1566 C CA . ASP A 1 205 ? 2.077 19.499 7.295 1.00 91.50 205 ASP A CA 1
ATOM 1567 C C . ASP A 1 205 ? 0.622 19.829 6.920 1.00 91.50 205 ASP A C 1
ATOM 1569 O O . ASP A 1 205 ? -0.051 20.559 7.652 1.00 91.50 205 ASP A O 1
ATOM 1573 N N . THR A 1 206 ? 0.076 19.244 5.843 1.00 89.94 206 THR A N 1
ATOM 1574 C CA . THR A 1 206 ? -1.340 19.455 5.470 1.00 89.94 206 THR A CA 1
ATOM 1575 C C . THR A 1 206 ? -2.341 18.914 6.493 1.00 89.94 206 THR A C 1
ATOM 1577 O O . THR A 1 206 ? -3.506 19.329 6.507 1.00 89.94 206 THR A O 1
ATOM 1580 N N . PHE A 1 207 ? -1.908 18.016 7.382 1.00 87.00 207 PHE A N 1
ATOM 1581 C CA . PHE A 1 207 ? -2.735 17.568 8.493 1.00 87.00 207 PHE A CA 1
ATOM 1582 C C . PHE A 1 207 ? -2.738 18.555 9.666 1.00 87.00 207 PHE A C 1
ATOM 1584 O O . PHE A 1 207 ? -3.613 18.413 10.508 1.00 87.00 207 PHE A O 1
ATOM 1591 N N . ASP A 1 208 ? -1.864 19.571 9.722 1.00 81.31 208 ASP A N 1
ATOM 1592 C CA . ASP A 1 208 ? -1.841 20.655 10.730 1.00 81.31 208 ASP A CA 1
ATOM 1593 C C . ASP A 1 208 ? -2.171 20.173 12.160 1.00 81.31 208 ASP A C 1
ATOM 1595 O O . ASP A 1 208 ? -3.136 20.596 12.797 1.00 81.31 208 ASP A O 1
ATOM 1599 N N . ASN A 1 209 ? -1.408 19.192 12.656 1.00 74.94 209 ASN A N 1
ATOM 1600 C CA . ASN A 1 209 ? -1.600 18.547 13.967 1.00 74.94 209 ASN A CA 1
ATOM 1601 C C . ASN A 1 209 ? -2.914 17.762 14.164 1.00 74.94 209 ASN A C 1
ATOM 1603 O O . ASN A 1 209 ? -3.133 17.197 15.246 1.00 74.94 209 ASN A O 1
ATOM 1607 N N . MET A 1 210 ? -3.776 17.688 13.152 1.00 84.06 210 MET A N 1
ATOM 1608 C CA . MET A 1 210 ? -4.956 16.831 13.127 1.00 84.06 210 MET A CA 1
ATOM 1609 C C . MET A 1 210 ? -4.558 15.377 12.879 1.00 84.06 210 MET A C 1
ATOM 1611 O O . MET A 1 210 ? -3.533 15.067 12.273 1.00 84.06 210 MET A O 1
ATOM 1615 N N . ALA A 1 211 ? -5.397 14.465 13.356 1.00 87.94 211 ALA A N 1
ATOM 1616 C CA . ALA A 1 211 ? -5.272 13.063 13.006 1.00 87.94 211 ALA A CA 1
ATOM 1617 C C . ALA A 1 211 ? -5.953 12.805 11.653 1.00 87.94 211 ALA A C 1
ATOM 1619 O O . ALA A 1 211 ? -7.044 13.316 11.397 1.00 87.94 211 ALA A O 1
ATOM 1620 N N . MET A 1 212 ? -5.312 12.003 10.810 1.00 89.12 212 MET A N 1
ATOM 1621 C CA . MET A 1 212 ? -5.870 11.506 9.561 1.00 89.12 212 MET A CA 1
ATOM 1622 C C . MET A 1 212 ? -6.909 10.434 9.875 1.00 89.12 212 MET A C 1
ATOM 1624 O O . MET A 1 212 ? -6.599 9.476 10.590 1.00 89.12 212 MET A O 1
ATOM 1628 N N . LYS A 1 213 ? -8.121 10.568 9.330 1.00 88.88 213 LYS A N 1
ATOM 1629 C CA . LYS A 1 213 ? -9.119 9.497 9.391 1.00 88.88 213 LYS A CA 1
ATOM 1630 C C . LYS A 1 213 ? -8.883 8.466 8.296 1.00 88.88 213 LYS A C 1
ATOM 1632 O O . LYS A 1 213 ? -8.474 8.819 7.190 1.00 88.88 213 LYS A O 1
ATOM 1637 N N . PHE A 1 214 ? -9.182 7.209 8.597 1.00 88.62 214 PHE A N 1
ATOM 1638 C CA . PHE A 1 214 ? -9.102 6.110 7.640 1.00 88.62 214 PHE A CA 1
ATOM 1639 C C . PHE A 1 214 ? -10.171 5.047 7.910 1.00 88.62 214 PHE A C 1
ATOM 1641 O O . PHE A 1 214 ? -10.779 5.014 8.979 1.00 88.62 214 PHE A O 1
ATOM 1648 N N . ALA A 1 215 ? -10.409 4.179 6.933 1.00 87.19 215 ALA A N 1
ATOM 1649 C CA . ALA A 1 215 ? -11.327 3.052 7.034 1.00 87.19 215 ALA A CA 1
ATOM 1650 C C . ALA A 1 215 ? -10.869 1.901 6.132 1.00 87.19 215 ALA A C 1
ATOM 1652 O O . ALA A 1 215 ? -10.212 2.126 5.117 1.00 87.19 215 ALA A O 1
ATOM 1653 N N . PHE A 1 216 ? -11.253 0.681 6.501 1.00 87.75 216 PHE A N 1
ATOM 1654 C CA . PHE A 1 216 ? -11.082 -0.503 5.664 1.00 87.75 216 PHE A CA 1
ATOM 1655 C C . PHE A 1 216 ? -12.380 -0.796 4.922 1.00 87.75 216 PHE A C 1
ATOM 1657 O O . PHE A 1 216 ? -13.459 -0.645 5.493 1.00 87.75 216 PHE A O 1
ATOM 1664 N N . GLU A 1 217 ? -12.274 -1.245 3.681 1.00 85.38 217 GLU A N 1
ATOM 1665 C CA . GLU A 1 217 ? -13.402 -1.654 2.849 1.00 85.38 217 GLU A CA 1
ATOM 1666 C C . GLU A 1 217 ? -13.165 -3.046 2.278 1.00 85.38 217 GLU A C 1
ATOM 1668 O O . GLU A 1 217 ? -12.023 -3.463 2.092 1.00 85.38 217 GLU A O 1
ATOM 1673 N N . ASP A 1 218 ? -14.249 -3.739 1.960 1.00 85.06 218 ASP A N 1
ATOM 1674 C CA . ASP A 1 218 ? -14.228 -4.987 1.216 1.00 85.06 218 ASP A CA 1
ATOM 1675 C C . ASP A 1 218 ? -14.737 -4.780 -0.224 1.00 85.06 218 ASP A C 1
ATOM 1677 O O . ASP A 1 218 ? -15.106 -3.674 -0.630 1.00 85.06 218 ASP A O 1
ATOM 1681 N N . GLY A 1 219 ? -14.660 -5.831 -1.036 1.00 77.19 219 GLY A N 1
ATOM 1682 C CA . GLY A 1 219 ? -14.989 -5.808 -2.460 1.00 77.19 219 GLY A CA 1
ATOM 1683 C C . GLY A 1 219 ? -16.481 -5.918 -2.788 1.00 77.19 219 GLY A C 1
ATOM 1684 O O . GLY A 1 219 ? -16.818 -5.997 -3.969 1.00 77.19 219 GLY A O 1
ATOM 1685 N N . ASP A 1 220 ? -17.379 -5.949 -1.796 1.00 70.25 220 ASP A N 1
ATOM 1686 C CA . ASP A 1 220 ? -18.826 -6.086 -2.018 1.00 70.25 220 ASP A CA 1
ATOM 1687 C C . ASP A 1 220 ? -19.436 -4.764 -2.518 1.00 70.25 220 ASP A C 1
ATOM 1689 O O . ASP A 1 220 ? -20.070 -4.013 -1.781 1.00 70.25 220 ASP A O 1
ATOM 1693 N N . ASN A 1 221 ? -19.219 -4.470 -3.801 1.00 59.66 221 ASN A N 1
ATOM 1694 C CA . ASN A 1 221 ? -19.727 -3.265 -4.458 1.00 59.66 221 ASN A CA 1
ATOM 1695 C C . ASN A 1 221 ? -21.131 -3.450 -5.072 1.00 59.66 221 ASN A C 1
ATOM 1697 O O . ASN A 1 221 ? -21.713 -2.475 -5.547 1.00 59.66 221 ASN A O 1
ATOM 1701 N N . GLU A 1 222 ? -21.668 -4.677 -5.120 1.00 49.69 222 GLU A N 1
ATOM 1702 C CA . GLU A 1 222 ? -22.833 -5.003 -5.963 1.00 49.69 222 GLU A CA 1
ATOM 1703 C C . GLU A 1 222 ? -24.038 -5.583 -5.213 1.00 49.69 222 GLU A C 1
ATOM 1705 O O . GLU A 1 222 ? -25.170 -5.407 -5.671 1.00 49.69 222 GLU A O 1
ATOM 1710 N N . THR A 1 223 ? -23.860 -6.274 -4.081 1.00 47.53 223 THR A N 1
ATOM 1711 C CA . THR A 1 223 ? -24.980 -7.035 -3.489 1.00 47.53 223 THR A CA 1
ATOM 1712 C C . THR A 1 223 ? -25.737 -6.284 -2.403 1.00 47.53 223 THR A C 1
ATOM 1714 O O . THR A 1 223 ? -26.880 -6.626 -2.081 1.00 47.53 223 THR A O 1
ATOM 1717 N N . ARG A 1 224 ? -25.149 -5.218 -1.864 1.00 51.03 224 ARG A N 1
ATOM 1718 C CA . ARG A 1 224 ? -25.736 -4.431 -0.784 1.00 51.03 224 ARG A CA 1
ATOM 1719 C C . ARG A 1 224 ? -25.659 -2.978 -1.214 1.00 51.03 224 ARG A C 1
ATOM 1721 O O . ARG A 1 224 ? -24.571 -2.459 -1.397 1.00 51.03 224 ARG A O 1
ATOM 1728 N N . ASN A 1 225 ? -26.807 -2.315 -1.369 1.00 48.47 225 ASN A N 1
ATOM 1729 C CA . ASN A 1 225 ? -26.950 -0.858 -1.568 1.00 48.47 225 ASN A CA 1
ATOM 1730 C C . ASN A 1 225 ? -26.422 -0.048 -0.353 1.00 48.47 225 ASN A C 1
ATOM 1732 O O . ASN A 1 225 ? -27.031 0.929 0.079 1.00 48.47 225 ASN A O 1
ATOM 1736 N N . LEU A 1 226 ? -25.339 -0.502 0.266 1.00 47.44 226 LEU A N 1
ATOM 1737 C CA . LEU A 1 226 ? -24.591 0.207 1.276 1.00 47.44 226 LEU A CA 1
ATOM 1738 C C . LEU A 1 226 ? -23.785 1.254 0.525 1.00 47.44 226 LEU A C 1
ATOM 1740 O O . LEU A 1 226 ? -23.215 0.988 -0.535 1.00 47.44 226 LEU A O 1
ATOM 1744 N N . SER A 1 227 ? -23.773 2.476 1.046 1.00 53.06 227 SER A N 1
ATOM 1745 C CA . SER A 1 227 ? -22.803 3.432 0.538 1.00 53.06 227 SER A CA 1
ATOM 1746 C C . SER A 1 227 ? -21.395 2.837 0.745 1.00 53.06 227 SER A C 1
ATOM 1748 O O . SER A 1 227 ? -21.202 2.077 1.697 1.00 53.06 227 SER A O 1
ATOM 1750 N N . PRO A 1 228 ? -20.384 3.175 -0.074 1.00 47.38 228 PRO A N 1
ATOM 1751 C CA . PRO A 1 228 ? -18.997 2.722 0.132 1.00 47.38 228 PRO A CA 1
ATOM 1752 C C . PRO A 1 228 ? -18.449 3.005 1.552 1.00 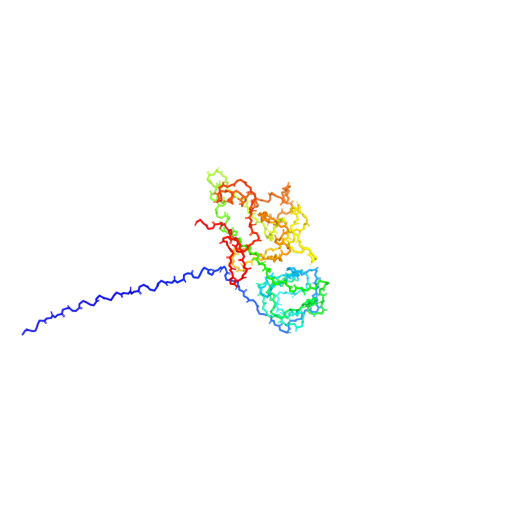47.38 228 PRO A C 1
ATOM 1754 O O . PRO A 1 228 ? -17.419 2.497 1.975 1.00 47.38 228 PRO A O 1
ATOM 1757 N N . TYR A 1 229 ? -19.147 3.825 2.336 1.00 51.22 229 TYR A N 1
ATOM 1758 C CA . TYR A 1 229 ? -18.887 4.149 3.736 1.00 51.22 229 TYR A CA 1
ATOM 1759 C C . TYR A 1 229 ? -19.386 3.118 4.754 1.00 51.22 229 TYR A C 1
ATOM 1761 O O . TYR A 1 229 ? -19.135 3.277 5.949 1.00 51.22 229 TYR A O 1
ATOM 1769 N N . GLU A 1 230 ? -20.121 2.103 4.312 1.00 58.62 230 GLU A N 1
ATOM 1770 C CA . GLU A 1 230 ? -20.931 1.244 5.173 1.00 58.62 230 GLU A CA 1
ATOM 1771 C C . GLU A 1 230 ? -20.724 -0.241 4.892 1.00 58.62 230 GLU A C 1
ATOM 1773 O O . GLU A 1 230 ? -21.595 -1.035 5.237 1.00 58.62 230 GLU A O 1
ATOM 1778 N N . SER A 1 231 ? -19.581 -0.648 4.325 1.00 69.25 231 SER A N 1
ATOM 1779 C CA . SER A 1 231 ? -19.235 -2.071 4.350 1.00 69.25 231 SER A CA 1
ATOM 1780 C C . SER A 1 231 ? -19.311 -2.586 5.791 1.00 69.25 231 SER A C 1
ATOM 1782 O O . SER A 1 231 ? -18.998 -1.873 6.759 1.00 69.25 231 SER A O 1
ATOM 1784 N N . ASP A 1 232 ? -19.764 -3.828 5.959 1.00 69.31 232 ASP A N 1
ATOM 1785 C CA . ASP A 1 232 ? -19.932 -4.406 7.293 1.00 69.31 232 ASP A CA 1
ATOM 1786 C C . ASP A 1 232 ? -18.601 -4.391 8.058 1.00 69.31 232 ASP A C 1
ATOM 1788 O O . ASP A 1 232 ? -18.569 -4.084 9.255 1.00 69.31 232 ASP A O 1
ATOM 1792 N N . ILE A 1 233 ? -17.490 -4.598 7.339 1.00 76.31 233 ILE A N 1
ATOM 1793 C CA . ILE A 1 233 ? -16.136 -4.504 7.882 1.00 76.31 233 ILE A CA 1
ATOM 1794 C C . ILE A 1 233 ? -15.820 -3.091 8.397 1.00 76.31 233 ILE A C 1
ATOM 1796 O O . ILE A 1 233 ? -15.387 -2.956 9.544 1.00 76.31 233 ILE A O 1
ATOM 1800 N N . ALA A 1 234 ? -16.130 -2.030 7.641 1.00 75.81 234 ALA A N 1
ATOM 1801 C CA . ALA A 1 234 ? -15.919 -0.645 8.072 1.00 75.81 234 ALA A CA 1
ATOM 1802 C C . ALA A 1 234 ? -16.744 -0.307 9.322 1.00 75.81 234 ALA A C 1
ATOM 1804 O O . ALA A 1 234 ? -16.222 0.234 10.303 1.00 75.81 234 ALA A O 1
ATOM 1805 N N . CYS A 1 235 ? -18.034 -0.656 9.318 1.00 75.38 235 CYS A N 1
ATOM 1806 C CA . CYS A 1 235 ? -18.954 -0.364 10.418 1.00 75.38 235 CYS A CA 1
ATOM 1807 C C . CYS A 1 235 ? -18.529 -1.064 11.715 1.00 75.38 235 CYS A C 1
ATOM 1809 O O . CYS A 1 235 ? -18.566 -0.481 12.807 1.00 75.38 235 CYS A O 1
ATOM 1811 N N . MET A 1 236 ? -18.114 -2.323 11.607 1.00 75.44 236 MET A N 1
ATOM 1812 C CA . MET A 1 236 ? -17.669 -3.101 12.750 1.00 75.44 236 MET A CA 1
ATOM 1813 C C . MET A 1 236 ? -16.302 -2.627 13.263 1.00 75.44 236 MET A C 1
ATOM 1815 O O . MET A 1 236 ? -16.162 -2.431 14.473 1.00 75.44 236 MET A O 1
ATOM 1819 N N . LEU A 1 237 ? -15.338 -2.346 12.378 1.00 78.38 237 LEU A N 1
ATOM 1820 C CA . LEU A 1 237 ? -14.014 -1.844 12.765 1.00 78.38 237 LEU A CA 1
ATOM 1821 C C . LEU A 1 237 ? -14.112 -0.484 13.447 1.00 78.38 237 LEU A C 1
ATOM 1823 O O . LEU A 1 237 ? -13.479 -0.265 14.476 1.00 78.38 237 LEU A O 1
ATOM 1827 N N . LYS A 1 238 ? -14.980 0.400 12.949 1.00 81.50 238 LYS A N 1
ATOM 1828 C CA . LYS A 1 238 ? -15.270 1.688 13.584 1.00 81.50 238 LYS A CA 1
ATOM 1829 C C . LYS A 1 238 ? -15.739 1.524 15.029 1.00 81.50 238 LYS A C 1
ATOM 1831 O O . LYS A 1 238 ? -15.296 2.253 15.913 1.00 81.50 238 LYS A O 1
ATOM 1836 N N . LYS A 1 239 ? -16.618 0.552 15.298 1.00 79.06 239 LYS A N 1
ATOM 1837 C CA . LYS A 1 239 ? -17.106 0.273 16.660 1.00 79.06 239 LYS A CA 1
ATOM 1838 C C . LYS A 1 239 ? -16.011 -0.289 17.562 1.00 79.06 239 LYS A C 1
ATOM 1840 O O . LYS A 1 239 ? -15.953 0.082 18.732 1.00 79.06 239 LYS A O 1
ATOM 1845 N N . GLU A 1 240 ? -15.168 -1.179 17.048 1.00 79.81 240 GLU A N 1
ATOM 1846 C CA . GLU A 1 240 ? -14.054 -1.734 17.823 1.00 79.81 240 GLU A CA 1
ATOM 1847 C C . GLU A 1 240 ? -12.991 -0.689 18.131 1.00 79.81 240 GLU A C 1
ATOM 1849 O O . GLU A 1 240 ? -12.562 -0.581 19.278 1.00 79.81 240 GLU A O 1
ATOM 1854 N N . TRP A 1 241 ? -12.643 0.130 17.141 1.00 81.19 241 TRP A N 1
ATOM 1855 C CA . TRP A 1 241 ? -11.773 1.282 17.311 1.00 81.19 241 TRP A CA 1
ATOM 1856 C C . TRP A 1 241 ? -12.308 2.216 18.393 1.00 81.19 241 TRP A C 1
ATOM 1858 O O . TRP A 1 241 ? -11.627 2.488 19.380 1.00 81.19 241 TRP A O 1
ATOM 1868 N N . ALA A 1 242 ? -13.565 2.641 18.248 1.00 81.12 242 ALA A N 1
ATOM 1869 C CA . ALA A 1 242 ? -14.220 3.531 19.193 1.00 81.12 242 ALA A CA 1
ATOM 1870 C C . ALA A 1 242 ? -14.197 2.984 20.629 1.00 81.12 242 ALA A C 1
ATOM 1872 O O . ALA A 1 242 ? -13.940 3.717 21.587 1.00 81.12 242 ALA A O 1
ATOM 1873 N N . ALA A 1 243 ? -14.425 1.677 20.782 1.00 7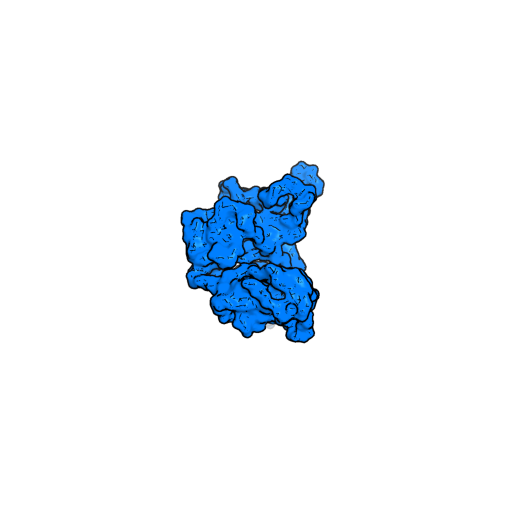9.12 243 ALA A N 1
ATOM 1874 C CA . ALA A 1 243 ? -14.361 1.004 22.072 1.00 79.12 243 ALA A CA 1
ATOM 1875 C C . ALA A 1 243 ? -12.934 0.944 22.643 1.00 79.12 243 ALA A C 1
ATOM 1877 O O . ALA A 1 243 ? -12.770 1.086 23.854 1.00 79.12 243 ALA A O 1
ATOM 1878 N N . ALA A 1 244 ? -11.919 0.743 21.801 1.00 77.00 244 ALA A N 1
ATOM 1879 C CA . ALA A 1 244 ? -10.525 0.634 22.222 1.00 77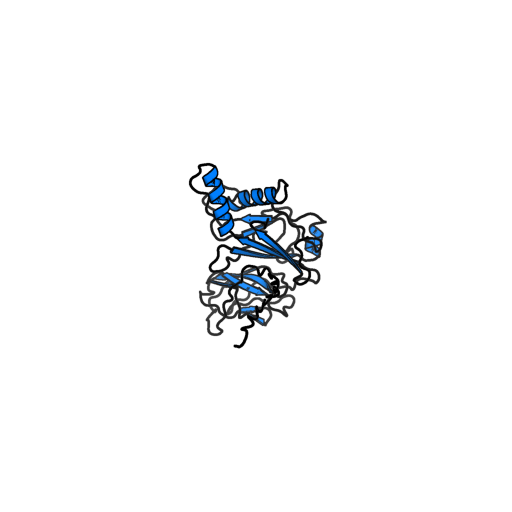.00 244 ALA A CA 1
ATOM 1880 C C . ALA A 1 244 ? -9.952 1.971 22.711 1.00 77.00 244 ALA A C 1
ATOM 1882 O O . ALA A 1 244 ? -9.275 2.007 23.735 1.00 77.00 244 ALA A O 1
ATOM 1883 N N . ILE A 1 245 ? -10.259 3.072 22.018 1.00 75.31 245 ILE A N 1
ATOM 1884 C CA . ILE A 1 245 ? -9.744 4.404 22.376 1.00 75.31 245 ILE A CA 1
ATOM 1885 C C . ILE A 1 245 ? -10.701 5.215 23.263 1.00 75.31 245 ILE A C 1
ATOM 1887 O O . ILE A 1 245 ? -10.388 6.340 23.644 1.00 75.31 245 ILE A O 1
ATOM 1891 N N . GLY A 1 246 ? -11.877 4.668 23.591 1.00 75.56 246 GLY A N 1
ATOM 1892 C CA . GLY A 1 246 ? -12.878 5.339 24.425 1.00 75.56 246 GLY A CA 1
ATOM 1893 C C . GLY A 1 246 ? -13.473 6.601 23.791 1.00 75.56 246 GLY A C 1
ATOM 1894 O O . GLY A 1 246 ? -13.904 7.501 24.510 1.00 75.56 246 GLY A O 1
ATOM 1895 N N . ALA A 1 247 ? -13.499 6.682 22.460 1.00 71.62 247 ALA A N 1
ATOM 1896 C CA . ALA A 1 247 ? -14.001 7.831 21.712 1.00 71.62 247 ALA A CA 1
ATOM 1897 C C . ALA A 1 247 ? -14.987 7.381 20.634 1.00 71.62 247 ALA A C 1
ATOM 1899 O O . ALA A 1 247 ? -14.826 6.326 20.040 1.00 71.62 247 ALA A O 1
ATOM 1900 N N . SER A 1 248 ? -16.010 8.181 20.341 1.00 72.38 248 SER A N 1
ATOM 1901 C CA . SER A 1 248 ? -16.876 7.946 19.184 1.00 72.38 248 SER A CA 1
ATOM 1902 C C . SER A 1 248 ? -16.230 8.535 17.931 1.00 72.38 248 SER A C 1
ATOM 1904 O O . SER A 1 248 ? -15.923 9.726 17.924 1.00 72.38 248 SER A O 1
ATOM 1906 N N . GLY A 1 249 ? -16.070 7.759 16.863 1.00 77.44 249 GLY A N 1
ATOM 1907 C CA . GLY A 1 249 ? -15.560 8.293 15.601 1.00 77.44 249 GLY A CA 1
ATOM 1908 C C . GLY A 1 249 ? -14.967 7.223 14.705 1.00 77.44 249 GLY A C 1
ATOM 1909 O O . GLY A 1 249 ? -14.961 6.046 15.059 1.00 77.44 249 GLY A O 1
ATOM 1910 N N . ASP A 1 250 ? -14.517 7.648 13.530 1.00 83.12 250 ASP A N 1
ATOM 1911 C CA . ASP A 1 250 ? -13.746 6.809 12.616 1.00 83.12 250 ASP A CA 1
ATOM 1912 C C . ASP A 1 250 ? -12.345 6.516 13.177 1.00 83.12 250 ASP A C 1
ATOM 1914 O O . ASP A 1 250 ? -11.859 7.269 14.033 1.00 83.12 250 ASP A O 1
ATOM 1918 N N . PRO A 1 251 ? -11.687 5.443 12.705 1.00 86.69 251 PRO A N 1
ATOM 1919 C CA . PRO A 1 251 ? -10.270 5.232 12.944 1.00 86.69 251 PRO A CA 1
ATOM 1920 C C . PRO A 1 251 ? -9.441 6.463 12.583 1.00 86.69 251 PRO A C 1
ATOM 1922 O O . PRO A 1 251 ? -9.661 7.082 11.541 1.00 86.69 251 PRO A O 1
ATOM 1925 N N . ILE A 1 252 ? -8.501 6.824 13.459 1.00 88.94 252 ILE A N 1
ATOM 1926 C CA . ILE A 1 252 ? -7.632 7.988 13.280 1.00 88.94 252 ILE A CA 1
ATOM 1927 C C . ILE A 1 252 ? -6.178 7.664 13.593 1.00 88.94 252 ILE A C 1
ATOM 1929 O O . ILE A 1 252 ? -5.882 6.890 14.496 1.00 88.94 252 ILE A O 1
ATOM 1933 N N . THR A 1 253 ? -5.252 8.303 12.892 1.00 90.06 253 THR A N 1
ATOM 1934 C CA . THR A 1 253 ? -3.825 8.226 13.214 1.00 90.06 253 THR A CA 1
ATOM 1935 C C . THR A 1 253 ? -3.163 9.583 13.032 1.00 90.06 253 THR A C 1
ATOM 1937 O O . THR A 1 253 ? -3.509 10.340 12.126 1.00 90.06 253 THR A O 1
ATOM 1940 N N . ARG A 1 254 ? -2.231 9.933 13.921 1.00 90.50 254 ARG A N 1
ATOM 1941 C CA . ARG A 1 254 ? -1.438 11.154 13.768 1.00 90.50 254 ARG A CA 1
ATOM 1942 C C . ARG A 1 254 ? -0.261 10.860 12.845 1.00 90.50 254 ARG A C 1
ATOM 1944 O O . ARG A 1 254 ? 0.522 9.956 13.115 1.00 90.50 254 ARG A O 1
ATOM 1951 N N . MET A 1 255 ? -0.127 11.647 11.790 1.00 89.56 255 MET A N 1
ATOM 1952 C CA . MET A 1 255 ? 0.921 11.506 10.781 1.00 89.56 255 MET A CA 1
ATOM 1953 C C . MET A 1 255 ? 2.165 12.286 11.200 1.00 89.56 255 MET A C 1
ATOM 1955 O O . MET A 1 255 ? 2.487 13.307 10.606 1.00 89.56 255 MET A O 1
ATOM 1959 N N . SER A 1 256 ? 2.802 11.879 12.298 1.00 89.12 256 SER A N 1
ATOM 1960 C CA . SER A 1 256 ? 4.000 12.557 12.796 1.00 89.12 256 SER A CA 1
ATOM 1961 C C . SER A 1 256 ? 4.897 11.634 13.613 1.00 89.12 256 SER A C 1
ATOM 1963 O O . SER A 1 256 ? 4.458 10.600 14.115 1.00 89.12 256 SER A O 1
ATOM 1965 N N . GLU A 1 257 ? 6.144 12.061 13.809 1.00 90.12 257 GLU A N 1
ATOM 1966 C CA . GLU A 1 257 ? 7.116 11.382 14.679 1.00 90.12 257 GLU A CA 1
ATOM 1967 C C . GLU A 1 257 ? 6.709 11.396 16.164 1.00 90.12 257 GLU A C 1
ATOM 1969 O O . GLU A 1 257 ? 7.223 10.621 16.964 1.00 90.12 257 GLU A O 1
ATOM 1974 N N . GLU A 1 258 ? 5.754 12.252 16.546 1.00 90.31 258 GLU A N 1
ATOM 1975 C CA . GLU A 1 258 ? 5.174 12.268 17.895 1.00 90.31 258 GLU A CA 1
ATOM 1976 C C . GLU A 1 258 ? 4.127 11.163 18.103 1.00 90.31 258 GLU A C 1
ATOM 1978 O O . GLU A 1 258 ? 3.610 10.997 19.211 1.00 90.31 258 GLU A O 1
ATOM 1983 N N . ASN A 1 259 ? 3.752 10.434 17.046 1.00 90.31 259 ASN A N 1
ATOM 1984 C CA . ASN A 1 259 ? 2.841 9.307 17.170 1.00 90.31 259 ASN A CA 1
ATOM 1985 C C . ASN A 1 259 ? 3.480 8.229 18.057 1.00 90.31 259 ASN A C 1
ATOM 1987 O O . ASN A 1 259 ? 4.613 7.815 17.845 1.00 90.31 259 ASN A O 1
ATOM 1991 N N . THR A 1 260 ? 2.736 7.720 19.037 1.00 90.81 260 THR A N 1
ATOM 1992 C CA . THR A 1 260 ? 3.224 6.684 19.961 1.00 90.81 260 THR A CA 1
ATOM 1993 C C . THR A 1 260 ? 3.559 5.354 19.281 1.00 90.81 260 THR A C 1
ATOM 1995 O O . THR A 1 260 ? 4.215 4.514 19.887 1.00 90.81 260 THR A O 1
ATOM 1998 N N . LEU A 1 261 ? 3.071 5.144 18.057 1.00 91.44 261 LEU A N 1
ATOM 1999 C CA . LEU A 1 261 ? 3.350 3.986 17.208 1.00 91.44 261 LEU A CA 1
ATOM 2000 C C . LEU A 1 261 ? 4.479 4.256 16.196 1.00 91.44 261 LEU A C 1
ATOM 2002 O O . LEU A 1 261 ? 4.726 3.406 15.342 1.00 91.44 261 LEU A O 1
ATOM 2006 N N . PHE A 1 262 ? 5.121 5.429 16.247 1.00 93.69 262 PHE A N 1
ATOM 2007 C CA . PHE A 1 262 ? 6.250 5.761 15.387 1.00 93.69 262 PHE A CA 1
ATOM 2008 C C . PHE A 1 262 ? 7.504 4.990 15.811 1.00 93.69 262 PHE A C 1
ATOM 2010 O O . PHE A 1 262 ? 7.951 5.061 16.955 1.00 93.69 262 PHE A O 1
ATOM 2017 N N . ASP A 1 263 ? 8.081 4.273 14.857 1.00 93.69 263 ASP A N 1
ATOM 2018 C CA . ASP A 1 263 ? 9.384 3.637 14.944 1.00 93.69 263 ASP A CA 1
ATOM 2019 C C . ASP A 1 263 ? 10.408 4.507 14.208 1.00 93.69 263 ASP A C 1
ATOM 2021 O O . ASP A 1 263 ? 10.326 4.685 12.991 1.00 93.69 263 ASP A O 1
ATOM 2025 N N . ALA A 1 264 ? 11.374 5.045 14.955 1.00 92.25 264 ALA A N 1
ATOM 2026 C CA . ALA A 1 264 ? 12.406 5.929 14.429 1.00 92.25 264 ALA A CA 1
ATOM 2027 C C . ALA A 1 264 ? 13.418 5.209 13.523 1.00 92.25 264 ALA A C 1
ATOM 2029 O O . ALA A 1 264 ? 13.940 5.838 12.603 1.00 92.25 264 ALA A O 1
ATOM 2030 N N . ASP A 1 265 ? 13.668 3.913 13.746 1.00 89.06 265 ASP A N 1
ATOM 2031 C CA . ASP A 1 265 ? 14.653 3.148 12.976 1.00 89.06 265 ASP A CA 1
ATOM 2032 C C . ASP A 1 265 ? 14.128 2.873 11.565 1.00 89.06 265 ASP A C 1
ATOM 2034 O O . ASP A 1 265 ? 14.843 3.032 10.576 1.00 89.06 265 ASP A O 1
ATOM 2038 N N . SER A 1 266 ? 12.849 2.501 11.466 1.00 88.50 266 SER A N 1
ATOM 2039 C CA . SER A 1 266 ? 12.179 2.253 10.185 1.00 88.50 266 SER A CA 1
ATOM 2040 C C . SER A 1 266 ? 11.428 3.465 9.627 1.00 88.50 266 SER A C 1
ATOM 2042 O O . SER A 1 266 ? 10.836 3.366 8.551 1.00 88.50 266 SER A O 1
ATOM 2044 N N . ARG A 1 267 ? 11.414 4.587 10.362 1.00 91.62 267 ARG A N 1
ATOM 2045 C CA . ARG A 1 267 ? 10.595 5.784 10.100 1.00 91.62 267 ARG A CA 1
ATOM 2046 C C . ARG A 1 267 ? 9.151 5.444 9.733 1.00 91.62 267 ARG A C 1
ATOM 2048 O O . ARG A 1 267 ? 8.591 5.978 8.772 1.00 91.62 267 ARG A O 1
ATOM 2055 N N . SER A 1 268 ? 8.546 4.525 10.480 1.00 93.62 268 SER A N 1
ATOM 2056 C CA . SER A 1 268 ? 7.215 4.023 10.154 1.00 93.62 268 SER A CA 1
ATOM 2057 C C . SER A 1 268 ? 6.248 4.052 11.324 1.00 93.62 268 SER A C 1
ATOM 2059 O O . SER A 1 268 ? 6.639 3.942 12.478 1.00 93.62 268 SER A O 1
ATOM 2061 N N . ILE A 1 269 ? 4.965 4.208 11.016 1.00 93.94 269 ILE A N 1
ATOM 2062 C CA . ILE A 1 269 ? 3.856 4.066 11.957 1.00 93.94 269 ILE A CA 1
ATOM 2063 C C . ILE A 1 269 ? 3.125 2.789 11.567 1.00 93.94 269 ILE A C 1
ATOM 2065 O O . ILE A 1 269 ? 2.615 2.688 10.452 1.00 93.94 269 ILE A O 1
ATOM 2069 N N . THR A 1 270 ? 3.066 1.814 12.471 1.00 94.06 270 THR A N 1
ATOM 2070 C CA . THR A 1 270 ? 2.366 0.550 12.206 1.00 94.06 270 THR A CA 1
ATOM 2071 C C . THR A 1 270 ? 1.049 0.507 12.957 1.00 94.06 270 THR A C 1
ATOM 2073 O O . THR A 1 270 ? 1.013 0.620 14.181 1.00 94.06 270 THR A O 1
ATOM 2076 N N . ILE A 1 271 ? -0.037 0.327 12.213 1.00 91.75 271 ILE A N 1
ATOM 2077 C CA . ILE A 1 271 ? -1.395 0.252 12.730 1.00 91.75 271 ILE A CA 1
ATOM 2078 C C . ILE A 1 271 ? -1.919 -1.157 12.469 1.00 91.75 271 ILE A C 1
ATOM 2080 O O . ILE A 1 271 ? -2.184 -1.536 11.329 1.00 91.75 271 ILE A O 1
ATOM 2084 N N . GLU A 1 272 ? -2.064 -1.931 13.540 1.00 91.19 272 GLU A N 1
ATOM 2085 C CA . GLU A 1 272 ? -2.558 -3.306 13.486 1.00 91.19 272 GLU A CA 1
ATOM 2086 C C . GLU A 1 272 ? -4.013 -3.387 13.952 1.00 91.19 272 GLU A C 1
ATOM 2088 O O . GLU A 1 272 ? -4.384 -2.820 14.982 1.00 91.19 272 GLU A O 1
ATOM 2093 N N . PHE A 1 273 ? -4.824 -4.138 13.214 1.00 85.94 273 PHE A N 1
ATOM 2094 C CA . PHE A 1 273 ? -6.214 -4.429 13.525 1.00 85.94 273 PHE A CA 1
ATOM 2095 C C . PHE A 1 273 ? -6.462 -5.939 13.592 1.00 85.94 273 PHE A C 1
ATOM 2097 O O . PHE A 1 273 ? -5.946 -6.662 12.745 1.00 85.94 273 PHE A O 1
ATOM 2104 N N . PRO A 1 274 ? -7.280 -6.418 14.546 1.00 82.06 274 PRO A N 1
ATOM 2105 C CA . PRO A 1 274 ? -7.842 -5.654 15.661 1.00 82.06 274 PRO A CA 1
ATOM 2106 C C . PRO A 1 274 ? -6.744 -5.140 16.609 1.00 82.06 274 PRO A C 1
ATOM 2108 O O . PRO A 1 274 ? -5.694 -5.766 16.757 1.00 82.06 274 PRO A O 1
ATOM 2111 N N . LEU A 1 275 ? -6.987 -3.989 17.246 1.00 78.19 275 LEU A N 1
ATOM 2112 C CA . LEU A 1 275 ? -6.013 -3.363 18.145 1.00 78.19 275 LEU A CA 1
ATOM 2113 C C . LEU A 1 275 ? -5.640 -4.317 19.287 1.00 78.19 275 LEU A C 1
ATOM 2115 O O . LEU A 1 275 ? -6.513 -4.869 19.968 1.00 78.19 275 LEU A O 1
ATOM 2119 N N . LYS A 1 276 ? -4.336 -4.484 19.523 1.00 71.31 276 LYS A N 1
ATOM 2120 C CA . LYS A 1 276 ? -3.821 -5.214 20.688 1.00 71.31 276 LYS A CA 1
ATOM 2121 C C . LYS A 1 276 ? -4.260 -4.474 21.960 1.00 71.31 276 LYS A C 1
ATOM 2123 O O . LYS A 1 276 ? -3.993 -3.283 22.101 1.00 71.31 276 LYS A O 1
ATOM 2128 N N . LYS A 1 277 ? -4.982 -5.173 22.841 1.00 56.88 277 LYS A N 1
ATOM 2129 C CA . LYS A 1 277 ? -5.385 -4.670 24.165 1.00 56.88 277 LYS A CA 1
ATOM 2130 C C . LYS A 1 277 ? -4.235 -4.715 25.159 1.00 56.88 277 LYS A C 1
ATOM 2132 O O . LYS A 1 277 ? -3.416 -5.655 25.051 1.00 56.88 277 LYS A O 1
#

Solvent-accessible surface area (backbone atoms only — not comparable to full-atom values): 15701 Å² total; per-residue (Å²): 138,85,82,86,79,86,80,83,81,82,81,78,80,78,78,78,77,74,80,76,72,81,71,67,89,81,79,62,74,46,69,35,37,85,84,50,82,27,79,63,26,44,67,74,47,70,41,68,35,56,37,52,68,62,34,58,33,37,38,38,40,36,48,46,42,77,58,49,36,53,34,36,46,55,89,41,80,44,47,60,26,62,45,62,36,35,44,38,40,29,33,52,40,63,77,88,66,44,74,70,19,44,38,32,41,60,80,31,67,41,94,61,48,32,31,58,54,59,86,80,39,34,37,42,34,44,38,35,36,49,52,62,49,50,53,57,42,36,54,53,28,47,76,72,74,38,94,71,46,89,78,84,37,79,60,42,31,42,30,22,35,28,32,68,47,88,91,44,45,33,27,55,37,97,39,66,78,77,58,23,68,37,74,36,51,69,42,86,97,54,53,34,31,35,38,57,48,50,33,35,56,68,19,35,55,61,37,69,94,43,60,44,44,40,47,49,37,53,47,68,78,78,88,50,99,52,56,93,82,48,37,70,64,26,54,50,49,26,53,52,44,18,65,74,73,74,42,91,52,70,41,66,45,55,70,48,85,84,29,93,53,43,37,82,90,76,36,26,35,66,47,57,36,72,69,87,128

Sequence (277 aa):
MPKFKFLVVFSIIFSSLFLSCVSGPKLTELSGDINVDLSAAEIYSVNPTTVLPGTMMYIAGSGFGDIPGVINIGGIDVTTFLEWTDDVIWFRAPEGLTPDSEVQVGYEIAESFITPAPEGSITVKWILDAGKFQADANEKFTKYGLEVAPVWMAPLYIKGEWSKSAETYGLKDAGWDGGSRQNMLNVAGTDIWMSEAIFTPEAMDTFDNMAMKFAFEDGDNETRNLSPYESDIACMLKKEWAAAIGASGDPITRMSEENTLFDADSRSITIEFPLKK

Radius of gyration: 23.03 Å; Cα contacts (8 Å, |Δi|>4): 556; chains: 1; bounding box: 61×69×80 Å

Mean predicted aligned error: 8.74 Å

Nearest PDB structures (foldseek):
  6cgt-assembly1_A  TM=4.178E-01  e=1.424E-09  Niallia circulans
  4jcl-assembly1_A  TM=4.178E-01  e=4.737E-09  Paenibacillus macerans
  1uks-assembly2_B  TM=4.324E-01  e=2.707E-08  Bacillus sp. 1011
  1ot2-assembly1_A  TM=4.037E-01  e=1.674E-08  Niallia circulans
  1v3l-assembly2_B  TM=4.162E-01  e=9.007E-08  Bacillus sp. 1011